Protein 8S6A (pdb70)

Solvent-accessible surface area: 11493 Å² total; per-residue (Å²): 80,22,12,5,0,67,10,93,28,147,167,62,124,144,10,15,30,49,48,64,45,93,144,79,12,1,48,4,28,41,47,85,201,63,5,4,1,38,64,46,54,73,6,93,86,33,5,45,2,34,11,0,56,120,69,33,13,110,121,59,57,42,103,66,2,59,146,29,9,180,86,21,26,164,146,127,34,88,1,34,0,4,0,19,49,114,129,133,24,76,59,7,26,22,0,90,5,87,22,164,147,58,120,71,0,0,0,0,3,44,25,56,92,46,188,167,70,47,20,10,3,6,4,16,39,42,71,194,56,0,1,1,32,52,48,47,95,5,94,92,34,7,9,0,0,7,0,45,101,75,58,0,43,144,42,64,64,119,50,0,18,123,20,0,88,90,10,30,161,105,132,34,96,1,35,1,1,0,0,32,26,86,39,99,48,37,151,5,4,44,77,92,78,224,160,125,75,77,91,1,14,120,217

Radius of gyration: 17.51 Å; Cα contacts (8 Å, |Δi|>4): 458; chains: 3; bounding box: 49×47×27 Å

Organism: Homo sapiens (NCBI:txid9606)

GO terms:
  GO:0000785 chromatin (C, IDA)
  GO:0005109 frizzled binding (F, TAS)
  GO:0035567 non-canonical Wnt signaling pathway (P, TAS)
  GO:0060070 canonical Wnt signaling pathway (P, TAS)
  GO:0008013 beta-catenin binding (F, IDA)
  GO:0035567 non-canonical Wnt signaling pathway (P, IDA)
  GO:0005829 cytosol (C, IDA)
  GO:0032880 regulation of protein localization (P, IDA)
  GO:0007264 small GTPase-mediated signal transduction (P, IDA)
  GO:0050821 protein stabilization (P, IGI)
  GO:0060070 canonical Wnt signaling pathway (P, IGI)
  GO:0005515 protein binding (F, IPI)
  GO:0031267 small GTPase binding (F, IPI)
  GO:0002020 protease binding (F, IPI)
  GO:0005829 cytosol (C, TAS)
  GO:0045893 positive regulation of DNA-templated transcription (P, IDA)
  GO:0045944 positive regulation of transcription by RNA polymerase II (P, IDA)
  GO:0060070 canonical Wnt signaling pathway (P, IDA)
  GO:0060071 Wnt signaling pathway, planar cell polarity pathway (P, IDA)
  GO:0032956 regulation of actin cytoskeleton organization (P, TAS)

Sequence (203 aa):
NIITVTLNNMEKYNFLGISIVGQSGGIYIGSSIMKGGAVAADGRIEPGDMLLQVNEINFENNMSNDDAVRVLREIVHKPGPITLTVAKCAMALNIITVTLNMEKYNFLGISIVVGQSNERGDGGIYIGSIMKGGAVAADGRIEPGDMMLLQVNEIINFENMSSNDDAVRVLREIVHKPGPITLTVAKCWDPSPRGCFTLPRSSEFFVDVM

B-factor: mean 33.33, std 13.52, range [16.54, 110.6]

InterPro domains:
  IPR000591 DEP domain [PF00610] (425-494)
  IPR000591 DEP domain [PS50186] (422-496)
  IPR000591 DEP domain [SM00049] (422-496)
  IPR001158 DIX domain [PF00778] (3-78)
  IPR001158 DIX domain [PS50841] (1-82)
  IPR001158 DIX domain [SM00021] (1-82)
  IPR001478 PDZ domain [PF00595] (250-333)
  IPR001478 PDZ domain [PS50106] (249-321)
  IPR001478 PDZ domain [SM00228] (258-337)
  IPR003351 Dishevelled protein domain [PF02377] (90-245)
  IPR008339 Dishevelled family [PR01760] (324-338)
  IPR008339 Dishevelled family [PR01760] (358-370)
  IPR008339 Dishevelled family [PR01760] (453-463)
  IPR008339 Dishevelled family [PR01760] (479-490)
  IPR008342 Dishevelled-3 [PR01763] (499-509)
  IPR008342 Dishevelled-3 [PR01763] (551-560)
  IPR008342 Dishevelled-3 [PR01763] (585-596)
  IPR008342 Dishevelled-3 [PR01763] (634-645)
  IPR015506 Dishevelled-related protein [PTHR10878] (2-714)
  IPR024580 Dishevelled C-terminal [PF12316] (500-706)

Foldseek 3Di:
DKDKDKQFCPQALAQQFDWDCDVDAIWTQDHHPPHRVVVRPPHDGGKGWQDKPPHGCPPDHRVVVVVVVVVVSNDDGMIMTIIHDD/DAFPDKDKDKFQCVVFLAAQWDWDWAQDPVQFTWIWTADHHPRHRPVVVVPHDGLWGWQDKPHRGGRRDDPVRVVVVVCVVSVDDDMIMTMTTCACDSHSNTRGPHDDD/DDDDDDDD

Secondary structure (DSSP, 8-state):
---SEEEEEEE-TTTSSS--EEEEEEE-TTS-EEEEEEEE-TTSHHHHH----TTPEEEEETTEE-TT--HHHHHHHHHHHHHSSS-EEEEEEE-SSSSTT-TTS----/-EEEEEE--SS-SS--EEEEEE--EEEEEEE-TTSHHHHH----TTPEEEEETTEEGGGS-HHHHHHHHHHHHHSSS-EEEEEE--/--EE-S--

Structure (mmCIF, N/CA/C/O backbone):
data_8S6A
#
_entry.id   8S6A
#
_cell.length_a   46.910
_cell.length_b   42.560
_cell.length_c   48.290
_cell.angle_alpha   90.00
_cell.angle_beta   96.09
_cell.angle_gamma   90.00
#
_symmetry.space_group_name_H-M   'P 1 21 1'
#
loop_
_entity.id
_entity.type
_entity.pdbx_description
1 polymer 'Segment polarity protein dishevelled homolog DVL-3'
2 polymer 'C8 peptide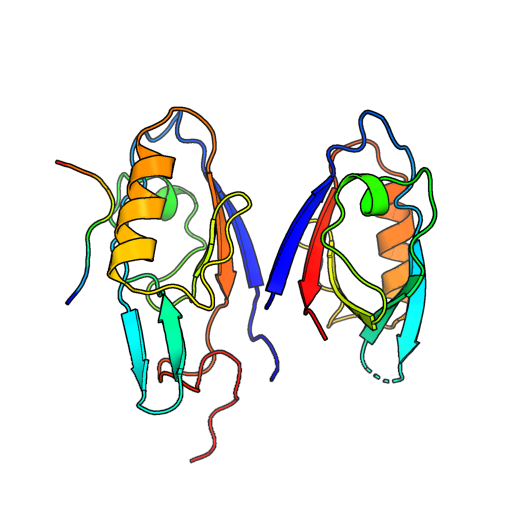'
3 water water
#
loop_
_atom_site.group_PDB
_atom_site.id
_atom_site.type_symbol
_atom_site.label_atom_id
_atom_site.label_alt_id
_atom_site.label_comp_id
_atom_site.label_asym_id
_atom_site.label_entity_id
_atom_site.label_seq_id
_atom_site.pdbx_PDB_ins_code
_atom_site.Cartn_x
_atom_site.Cartn_y
_atom_site.Cartn_z
_atom_site.occupancy
_atom_site.B_iso_or_equiv
_atom_site.auth_seq_id
_atom_site.auth_comp_id
_atom_site.auth_asym_id
_atom_site.auth_atom_id
_atom_site.pdbx_PDB_model_num
ATOM 1 N N . ASN A 1 6 ? 4.706 -15.883 -17.920 1.00 34.32 246 ASN B N 1
ATOM 2 C CA . ASN A 1 6 ? 5.168 -14.515 -17.872 1.00 32.61 246 ASN B CA 1
ATOM 3 C C . ASN A 1 6 ? 4.373 -13.870 -16.738 1.00 27.66 246 ASN B C 1
ATOM 4 O O . ASN A 1 6 ? 3.130 -13.819 -16.819 1.00 30.03 246 ASN B O 1
ATOM 9 N N . ILE A 1 7 ? 5.037 -13.413 -15.691 1.00 24.89 247 ILE B N 1
ATOM 10 C CA . ILE A 1 7 ? 4.517 -12.473 -14.704 1.00 22.98 247 ILE B CA 1
ATOM 11 C C . ILE A 1 7 ? 4.950 -11.090 -15.108 1.00 21.77 247 ILE B C 1
ATOM 12 O O . ILE A 1 7 ? 6.200 -10.860 -15.225 1.00 24.88 247 ILE B O 1
ATOM 17 N N . ILE A 1 8 ? 3.995 -10.187 -15.286 1.00 23.97 248 ILE B N 1
ATOM 18 C CA . ILE A 1 8 ? 4.313 -8.810 -15.716 1.00 23.98 248 ILE B CA 1
ATOM 19 C C . ILE A 1 8 ? 3.841 -7.826 -14.651 1.00 25.10 248 ILE B C 1
ATOM 20 O O . ILE A 1 8 ? 2.845 -8.062 -13.945 1.00 29.68 248 ILE B O 1
ATOM 25 N N . THR A 1 9 ? 4.586 -6.734 -14.559 1.00 22.93 249 THR B N 1
ATOM 26 C CA . THR A 1 9 ? 4.293 -5.633 -13.657 1.00 22.21 249 THR B CA 1
ATOM 27 C C . THR A 1 9 ? 3.946 -4.416 -14.502 1.00 20.15 249 THR B C 1
ATOM 28 O O . THR A 1 9 ? 4.702 -4.017 -15.374 1.00 21.95 249 THR B O 1
ATOM 32 N N . VAL A 1 10 ? 2.748 -3.905 -14.270 1.00 22.58 250 VAL B N 1
ATOM 33 C CA . VAL A 1 10 ? 2.268 -2.794 -15.100 1.00 22.03 250 VAL B CA 1
ATOM 34 C C . VAL A 1 10 ? 2.032 -1.639 -14.166 1.00 20.88 250 VAL B C 1
ATOM 35 O O . VAL A 1 10 ? 1.195 -1.750 -13.235 1.00 23.72 250 VAL B O 1
ATOM 39 N N . THR A 1 11 ? 2.756 -0.556 -14.416 1.00 24.28 251 THR B N 1
ATOM 40 C CA . THR A 1 11 ? 2.630 0.680 -13.621 1.00 27.48 251 THR B CA 1
ATOM 41 C C . THR A 1 11 ? 1.828 1.689 -14.412 1.00 29.21 251 THR B C 1
ATOM 42 O O . THR A 1 11 ? 2.270 2.138 -15.470 1.00 30.43 251 THR B O 1
ATOM 46 N N . LEU A 1 12 ? 0.676 2.030 -13.864 1.00 26.43 252 LEU B N 1
ATOM 47 C CA . LEU A 1 12 ? -0.202 3.025 -14.485 1.00 26.05 252 LEU B CA 1
ATOM 48 C C . LEU A 1 12 ? -0.113 4.283 -13.639 1.00 28.95 252 LEU B C 1
ATOM 49 O O . LEU A 1 12 ? -0.434 4.245 -12.441 1.00 30.21 252 LEU B O 1
ATOM 54 N N A ASN A 1 13 ? 0.329 5.388 -14.210 0.50 32.88 253 ASN B N 1
ATOM 55 N N B ASN A 1 13 ? 0.343 5.373 -14.241 0.50 33.05 253 ASN B N 1
ATOM 56 C CA A ASN A 1 13 ? 0.543 6.604 -13.389 0.50 36.49 253 ASN B CA 1
ATOM 57 C CA B ASN A 1 13 ? 0.571 6.644 -13.510 0.50 36.31 253 ASN B CA 1
ATOM 58 C C A ASN A 1 13 ? -0.799 7.292 -13.081 0.50 34.69 253 ASN B C 1
ATOM 59 C C B ASN A 1 13 ? -0.773 7.275 -13.098 0.50 34.56 253 ASN B C 1
ATOM 60 O O A ASN A 1 13 ? -0.807 8.140 -12.173 0.50 40.94 253 ASN B O 1
ATOM 61 O O B ASN A 1 13 ? -0.765 8.062 -12.135 0.50 41.22 253 ASN B O 1
ATOM 70 N N . MET A 1 14 ? -1.890 6.942 -13.797 1.00 34.17 254 MET B N 1
ATOM 71 C CA . MET A 1 14 ? -3.281 7.411 -13.472 1.00 34.51 254 MET B CA 1
ATOM 72 C C . MET A 1 14 ? -3.378 8.946 -13.432 1.00 40.36 254 MET B C 1
ATOM 73 O O . MET A 1 14 ? -4.203 9.483 -12.679 1.00 46.47 254 MET B O 1
ATOM 78 N N . GLU A 1 15 ? -2.569 9.617 -14.248 1.00 39.28 255 GLU B N 1
ATOM 79 C CA . GLU A 1 15 ? -2.548 11.081 -14.375 1.00 46.67 255 GLU B CA 1
ATOM 80 C C . GLU A 1 15 ? -3.677 11.479 -15.325 1.00 45.66 255 GLU B C 1
ATOM 81 O O . GLU A 1 15 ? -4.345 12.498 -15.090 1.00 62.58 255 GLU B O 1
ATOM 87 N N . LYS A 1 16 ? -3.898 10.664 -16.355 1.00 46.00 256 LYS B N 1
ATOM 88 C CA . LYS A 1 16 ? -4.801 10.990 -17.475 1.00 41.60 256 LYS B CA 1
ATOM 89 C C . LYS A 1 16 ? -6.058 10.134 -17.430 1.00 39.54 256 LYS B C 1
ATOM 90 O O . LYS A 1 16 ? -6.968 10.390 -18.210 1.00 44.71 256 LYS B O 1
ATOM 96 N N . TYR A 1 17 ? 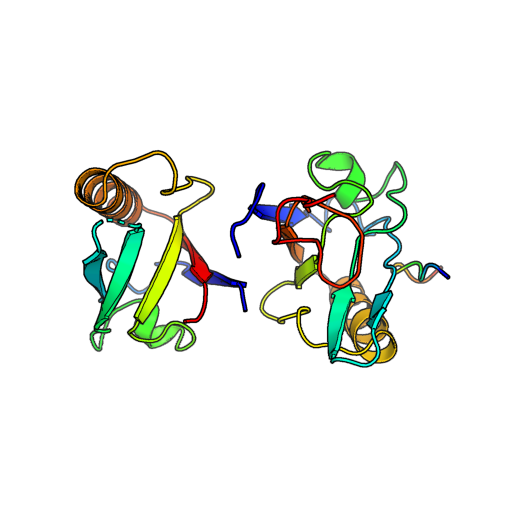-6.087 9.146 -16.547 1.00 37.90 257 TYR B N 1
ATOM 97 C CA . TYR A 1 17 ? -7.188 8.172 -16.432 1.00 36.94 257 TYR B CA 1
ATOM 98 C C . TYR A 1 17 ? -7.536 8.076 -14.955 1.00 45.88 257 TYR B C 1
ATOM 99 O O . TYR A 1 17 ? -6.618 8.039 -14.127 1.00 51.25 257 TYR B O 1
ATOM 108 N N . ASN A 1 18 ? -8.822 8.075 -14.639 1.00 44.06 258 ASN B N 1
ATOM 109 C CA . ASN A 1 18 ? -9.295 7.887 -13.250 1.00 47.09 258 ASN B CA 1
ATOM 110 C C . ASN A 1 18 ? -9.777 6.444 -13.062 1.00 38.29 258 ASN B C 1
ATOM 111 O O . ASN A 1 18 ? -10.146 6.109 -11.936 1.00 41.30 258 ASN B O 1
ATOM 116 N N . PHE A 1 19 ? -9.786 5.616 -14.119 1.00 32.46 259 PHE B N 1
ATOM 117 C CA . PHE A 1 19 ? -10.244 4.211 -14.028 1.00 26.89 259 PHE B CA 1
ATOM 118 C C . PHE A 1 19 ? -9.344 3.289 -14.836 1.00 20.85 259 PHE B C 1
ATOM 119 O O . PHE A 1 19 ? -8.675 3.737 -15.769 1.00 22.76 259 PHE B O 1
ATOM 127 N N . LEU A 1 20 ? -9.355 2.004 -14.489 1.00 20.03 260 LEU B N 1
ATOM 128 C CA . LEU A 1 20 ? -8.545 0.989 -15.218 1.00 20.85 260 LEU B CA 1
ATOM 129 C C . LEU A 1 20 ? -9.147 0.685 -16.583 1.00 21.25 260 LEU B C 1
ATOM 130 O O . LEU A 1 20 ? -8.430 0.382 -17.502 1.00 18.80 260 LEU B O 1
ATOM 135 N N . GLY A 1 21 ? -10.482 0.750 -16.653 1.00 20.17 261 GLY B N 1
ATOM 136 C CA . GLY A 1 21 ? -11.194 0.264 -17.843 1.00 23.72 261 GLY B CA 1
ATOM 137 C C . GLY A 1 21 ? -11.045 -1.230 -18.034 1.00 18.67 261 GLY B C 1
ATOM 138 O O . GLY A 1 21 ? -10.709 -1.668 -19.159 1.00 22.22 261 GLY B O 1
ATOM 139 N N . ILE A 1 22 ? -11.341 -2.002 -16.997 1.00 19.51 262 ILE B N 1
ATOM 140 C CA . ILE A 1 22 ? -11.349 -3.464 -17.086 1.00 20.63 262 ILE B CA 1
ATOM 141 C C . ILE A 1 22 ? -12.596 -3.965 -16.389 1.00 21.26 262 ILE B C 1
ATOM 142 O O . ILE A 1 22 ? -13.084 -3.346 -15.448 1.00 24.92 262 ILE B O 1
ATOM 147 N N . SER A 1 23 ? -13.036 -5.133 -16.848 1.00 20.09 263 SER B N 1
ATOM 148 C CA . SER A 1 23 ? -13.967 -5.923 -16.058 1.00 20.53 263 SER B CA 1
ATOM 149 C C . SER A 1 23 ? -13.231 -7.113 -15.487 1.00 19.41 263 SER B C 1
ATOM 150 O O . SER A 1 23 ? -12.201 -7.540 -16.094 1.00 22.50 263 SER B O 1
ATOM 153 N N . ILE A 1 24 ? -13.775 -7.632 -14.423 1.00 19.06 264 ILE B N 1
ATOM 154 C CA . ILE A 1 24 ? -13.190 -8.783 -13.704 1.00 20.14 264 ILE B CA 1
ATOM 155 C C . ILE A 1 24 ? -14.097 -9.998 -13.735 1.00 19.14 264 ILE B C 1
ATOM 156 O O . ILE A 1 24 ? -15.345 -9.867 -13.546 1.00 19.58 264 ILE B O 1
ATOM 161 N N . VAL A 1 25 ? -13.511 -11.154 -13.927 1.00 18.98 265 VAL B N 1
ATOM 162 C CA . VAL A 1 25 ? -14.154 -12.469 -13.801 1.00 17.95 265 VAL B CA 1
ATOM 163 C C . VAL A 1 25 ? -13.560 -13.234 -12.632 1.00 18.32 265 VAL B C 1
ATOM 164 O O . VAL A 1 25 ? -12.312 -13.302 -12.520 1.00 21.66 265 VAL B O 1
ATOM 168 N N . GLY A 1 26 ? -14.350 -13.717 -11.712 1.00 20.01 266 GLY B N 1
ATOM 169 C CA . GLY A 1 26 ? -13.911 -14.620 -10.637 1.00 19.28 266 GLY B CA 1
ATOM 170 C C . GLY A 1 26 ? -14.029 -16.067 -11.012 1.00 21.44 266 GLY B C 1
ATOM 171 O O . GLY A 1 26 ? -15.105 -16.476 -11.541 1.00 24.76 266 GLY B O 1
ATOM 172 N N . GLN A 1 27 ? -13.012 -16.877 -10.716 1.00 21.64 267 GLN B N 1
ATOM 173 C CA . GLN A 1 27 ? -13.075 -18.350 -10.834 1.00 26.26 267 GLN B CA 1
ATOM 174 C C . GLN A 1 27 ? -12.876 -18.966 -9.441 1.00 32.26 267 GLN B C 1
ATOM 175 O O . GLN A 1 27 ? -12.056 -18.438 -8.674 1.00 33.63 267 GLN B O 1
ATOM 181 N N . SER A 1 28 ? -13.567 -20.057 -9.110 1.00 32.92 268 SER B N 1
ATOM 182 C CA . SER A 1 28 ? -13.557 -20.629 -7.726 1.00 38.33 268 SER B CA 1
ATOM 183 C C . SER A 1 28 ? -12.382 -21.584 -7.435 1.00 41.58 268 SER B C 1
ATOM 184 O O . SER A 1 28 ? -11.728 -22.064 -8.378 1.00 56.99 268 SER B O 1
ATOM 187 N N . GLY A 1 34 ? -8.582 -20.841 -8.588 1.00 48.17 274 GLY B N 1
ATOM 188 C CA . GLY A 1 34 ? -9.212 -19.765 -7.803 1.00 44.30 274 GLY B CA 1
ATOM 189 C C . GLY A 1 34 ? -8.478 -18.452 -7.983 1.00 33.27 274 GLY B C 1
ATOM 190 O O . GLY A 1 34 ? -7.277 -18.387 -7.751 1.00 43.81 274 GLY B O 1
ATOM 191 N N . GLY A 1 35 ? -9.182 -17.418 -8.397 1.00 28.20 275 GLY B N 1
ATOM 192 C CA . GLY A 1 35 ? -8.624 -16.073 -8.448 1.00 25.24 275 GLY B CA 1
ATOM 193 C C . GLY A 1 35 ? -9.461 -15.142 -9.297 1.00 21.31 275 GLY B C 1
ATOM 194 O O . GLY A 1 35 ? -10.618 -15.505 -9.690 1.00 23.03 275 GLY B O 1
ATOM 195 N N . ILE A 1 36 ? -8.973 -13.955 -9.514 1.00 20.83 276 ILE B N 1
ATOM 196 C CA . ILE A 1 36 ? -9.654 -12.922 -10.336 1.00 19.87 276 ILE B CA 1
ATOM 197 C C . ILE A 1 36 ? -8.847 -12.679 -11.574 1.00 20.04 276 ILE B C 1
ATOM 198 O O . ILE A 1 36 ? -7.606 -12.702 -11.570 1.00 19.88 276 ILE B O 1
ATOM 203 N N . TYR A 1 37 ? -9.535 -12.537 -12.704 1.00 20.09 277 TYR B N 1
ATOM 204 C CA . TYR A 1 37 ? -8.967 -12.512 -14.038 1.00 18.48 277 TYR B CA 1
ATOM 205 C C . TYR A 1 37 ? -9.583 -11.332 -14.817 1.00 16.54 277 TYR B C 1
ATOM 206 O O . TYR A 1 37 ? -10.697 -10.838 -14.473 1.00 19.66 277 TYR B O 1
ATOM 215 N N . ILE A 1 38 ? -8.879 -10.936 -15.843 1.00 18.60 278 ILE B N 1
ATOM 216 C CA . ILE A 1 38 ? -9.327 -9.853 -16.734 1.00 20.22 278 ILE B CA 1
ATOM 217 C C . ILE A 1 38 ? -10.420 -10.474 -17.608 1.00 20.16 278 ILE B C 1
ATOM 218 O O . ILE A 1 38 ? -10.167 -11.426 -18.325 1.00 23.05 278 ILE B O 1
ATOM 223 N N . GLY A 1 39 ? -11.579 -9.856 -17.584 1.00 20.77 279 GLY B N 1
ATOM 224 C CA . GLY A 1 39 ? -12.717 -10.252 -18.466 1.00 21.90 279 GLY B CA 1
ATOM 225 C C . GLY A 1 39 ? -12.631 -9.583 -19.820 1.00 24.95 279 GLY B C 1
ATOM 226 O O . GLY A 1 39 ? -12.624 -10.252 -20.844 1.00 34.47 279 GLY B O 1
ATOM 227 N N A SER A 1 40 ? -12.547 -8.271 -19.800 0.50 23.75 280 SER B N 1
ATOM 228 N N B SER A 1 40 ? -12.664 -8.259 -19.791 0.50 24.24 280 SER B N 1
ATOM 229 C CA A SER A 1 40 ? -12.475 -7.429 -20.997 0.50 24.48 280 SER B CA 1
ATOM 230 C CA B SER A 1 40 ? -12.612 -7.355 -20.955 0.50 26.56 280 SER B CA 1
ATOM 231 C C A SER A 1 40 ? -11.777 -6.142 -20.609 0.50 22.00 280 SER B C 1
ATOM 232 C C B SER A 1 40 ? -11.745 -6.158 -20.594 0.50 22.15 280 SER B C 1
ATOM 233 O O A SER A 1 40 ? -11.789 -5.773 -19.412 0.50 24.36 280 SER B O 1
ATOM 234 O O B SER A 1 40 ? -11.586 -5.868 -19.391 0.50 25.10 280 SER B O 1
ATOM 239 N N . ILE A 1 41 ? -11.213 -5.501 -21.620 1.00 24.64 281 ILE B N 1
ATOM 240 C CA . ILE A 1 41 ? -10.528 -4.219 -21.501 1.00 24.09 281 ILE B CA 1
ATOM 241 C C . ILE A 1 41 ? -11.326 -3.215 -22.361 1.00 21.52 281 ILE B C 1
ATOM 242 O O . ILE A 1 41 ? -11.690 -3.565 -23.540 1.00 26.70 281 ILE B O 1
ATOM 247 N N . MET A 1 42 ? -11.638 -2.075 -21.747 1.00 23.20 282 MET B N 1
ATOM 248 C CA . MET A 1 42 ? -12.485 -0.988 -22.317 1.00 25.55 282 MET B CA 1
ATOM 249 C C . MET A 1 42 ? -11.595 0.098 -22.921 1.00 25.05 282 MET B C 1
ATOM 250 O O . MET A 1 42 ? -10.645 0.562 -22.229 1.00 26.46 282 MET B O 1
ATOM 255 N N . LYS A 1 43 ? -11.932 0.600 -24.099 1.00 28.74 283 LYS B N 1
ATOM 256 C CA . LYS A 1 43 ? -11.356 1.843 -24.649 1.00 29.08 283 LYS B CA 1
ATOM 257 C C . LYS A 1 43 ? -11.576 2.961 -23.655 1.00 26.49 283 LYS B C 1
ATOM 258 O O . LYS A 1 43 ? -12.633 3.033 -23.058 1.00 26.26 283 LYS B O 1
ATOM 264 N N . GLY A 1 44 ? -10.541 3.771 -23.443 1.00 25.12 284 GLY B N 1
ATOM 265 C CA . GLY A 1 44 ? -10.601 4.978 -22.611 1.00 27.01 284 GLY B CA 1
ATOM 266 C C . GLY A 1 44 ? -10.050 4.773 -21.201 1.00 26.39 284 GLY B C 1
ATOM 267 O O . GLY A 1 44 ? -10.062 5.737 -20.452 1.00 29.03 284 GLY B O 1
ATOM 268 N N . GLY A 1 45 ? -9.701 3.544 -20.816 1.00 25.55 285 GLY B N 1
ATOM 269 C CA . GLY A 1 45 ? -9.075 3.298 -19.500 1.00 26.05 285 GLY B CA 1
ATOM 270 C C . GLY A 1 45 ? -7.552 3.216 -19.542 1.00 23.15 285 GLY B C 1
ATOM 271 O O . GLY A 1 45 ? -6.930 3.104 -20.610 1.00 22.27 285 GLY B O 1
ATOM 272 N N . ALA A 1 46 ? -6.986 3.194 -18.329 1.00 21.27 286 ALA B N 1
ATOM 273 C CA . ALA A 1 46 ? -5.511 3.159 -18.153 1.00 25.29 286 ALA B CA 1
ATOM 274 C C . ALA A 1 46 ? -4.915 1.862 -18.715 1.00 21.21 286 ALA B C 1
ATOM 275 O O . ALA A 1 46 ? -3.816 1.878 -19.314 1.00 23.01 286 ALA B O 1
ATOM 277 N N . VAL A 1 47 ? -5.623 0.755 -18.585 1.00 18.21 287 VAL B N 1
ATOM 278 C CA . VAL A 1 47 ? -5.111 -0.568 -19.001 1.00 20.23 287 VAL B CA 1
ATOM 279 C C . VAL A 1 47 ? -4.966 -0.647 -20.513 1.00 20.14 287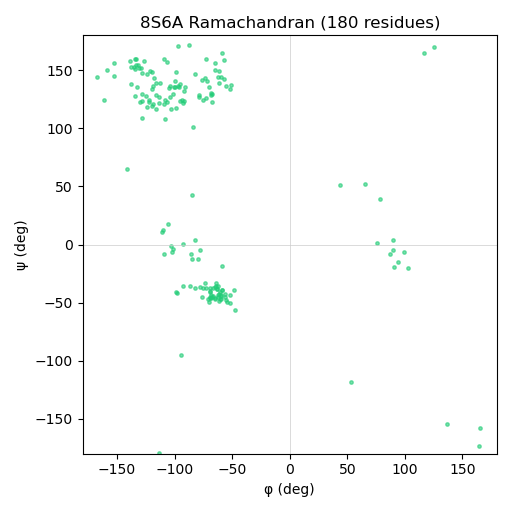 VAL B C 1
ATOM 280 O O . VAL A 1 47 ? -3.966 -1.182 -21.051 1.00 21.74 287 VAL B O 1
ATOM 284 N N . ALA A 1 48 ? -5.986 -0.172 -21.235 1.00 20.15 288 ALA B N 1
ATOM 285 C CA . ALA A 1 48 ? -5.860 -0.122 -22.701 1.00 20.96 288 ALA B CA 1
ATOM 286 C C . ALA A 1 48 ? -4.725 0.795 -23.179 1.00 20.55 288 ALA B C 1
ATOM 287 O O . ALA A 1 48 ? -4.128 0.514 -24.215 1.00 25.19 288 ALA B O 1
ATOM 289 N N . ALA A 1 49 ? -4.483 1.909 -22.487 1.00 25.57 289 ALA B N 1
ATOM 290 C CA . ALA A 1 49 ? -3.409 2.846 -22.844 1.00 24.84 289 ALA B CA 1
ATOM 291 C C . ALA A 1 49 ? -2.034 2.151 -22.703 1.00 23.03 289 ALA B C 1
ATOM 292 O O . ALA A 1 49 ? -1.149 2.446 -23.499 1.00 27.53 289 ALA B O 1
ATOM 294 N N . ASP A 1 50 ? -1.924 1.236 -21.744 1.00 24.10 290 ASP B N 1
ATOM 295 C CA . ASP A 1 50 ? -0.677 0.477 -21.546 1.00 24.60 290 ASP B CA 1
ATOM 296 C C . ASP A 1 50 ? -0.510 -0.625 -22.594 1.00 22.69 290 ASP B C 1
ATOM 297 O O . ASP A 1 50 ? 0.590 -0.809 -23.120 1.00 27.60 290 ASP B O 1
ATOM 302 N N . GLY A 1 51 ? -1.578 -1.391 -22.861 1.00 22.65 291 GLY B N 1
ATOM 303 C CA . GLY A 1 51 ? -1.576 -2.377 -23.950 1.00 26.98 291 GLY B CA 1
ATOM 304 C C . GLY A 1 51 ? -1.115 -3.775 -23.582 1.00 25.89 291 GLY B C 1
ATOM 305 O O . GLY A 1 51 ? -1.308 -4.680 -24.373 1.00 30.00 291 GLY B O 1
ATOM 306 N N . ARG A 1 52 ? -0.394 -3.948 -22.461 1.00 24.68 292 ARG B N 1
ATOM 307 C CA . ARG A 1 52 ? 0.211 -5.257 -22.178 1.00 26.63 292 ARG B CA 1
ATOM 308 C C . ARG A 1 52 ? -0.746 -6.322 -21.637 1.00 22.59 292 ARG B C 1
ATOM 309 O O . ARG A 1 52 ? -0.527 -7.525 -21.912 1.00 29.25 292 ARG B O 1
ATOM 317 N N . ILE A 1 53 ? -1.707 -5.924 -20.804 1.00 20.24 293 ILE B N 1
ATOM 318 C CA . ILE A 1 53 ? -2.663 -6.862 -20.168 1.00 21.42 293 ILE B CA 1
ATOM 319 C C . ILE A 1 53 ? -3.724 -7.286 -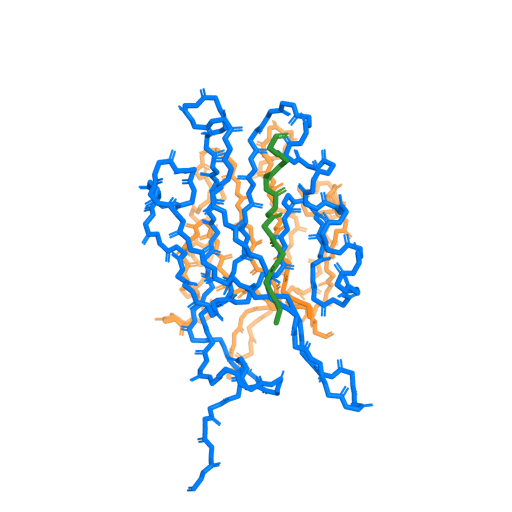21.229 1.00 21.12 293 ILE B C 1
ATOM 320 O O . ILE A 1 53 ? -4.117 -6.461 -22.097 1.00 24.45 293 ILE B O 1
ATOM 325 N N . GLU A 1 54 ? -4.086 -8.548 -21.164 1.00 20.84 294 GLU B N 1
ATOM 326 C CA . GLU A 1 54 ? -5.016 -9.169 -22.142 1.00 23.87 294 GLU B CA 1
ATOM 327 C C . GLU A 1 54 ? -6.134 -9.819 -21.362 1.00 22.08 294 GLU B C 1
ATOM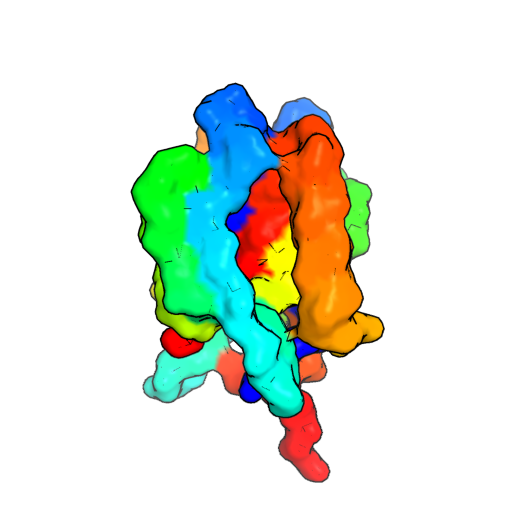 328 O O . GLU A 1 54 ? -5.977 -10.217 -20.223 1.00 20.56 294 GLU B O 1
ATOM 334 N N . PRO A 1 55 ? -7.319 -10.054 -22.007 1.00 22.40 295 PRO B N 1
ATOM 335 C CA . PRO A 1 55 ? -8.353 -10.863 -21.376 1.00 20.91 295 PRO B CA 1
ATOM 336 C C . PRO A 1 55 ? -7.776 -12.250 -21.027 1.00 19.75 295 PRO B C 1
ATOM 337 O O . PRO A 1 55 ? -7.009 -12.814 -21.816 1.00 24.06 295 PRO B O 1
ATOM 341 N N . GLY A 1 56 ? -8.211 -12.758 -19.868 1.00 21.40 296 GLY B N 1
ATOM 342 C CA . GLY A 1 56 ? -7.832 -14.052 -19.308 1.00 21.24 296 GLY B CA 1
ATOM 343 C C . GLY A 1 56 ? -6.553 -13.973 -18.454 1.00 22.90 296 GLY B C 1
ATOM 344 O O . GLY A 1 56 ? -6.283 -14.922 -17.756 1.00 24.30 296 GLY B O 1
ATOM 345 N N . ASP A 1 57 ? -5.878 -12.851 -18.447 1.00 19.74 297 ASP B N 1
ATOM 346 C CA . ASP A 1 57 ? -4.714 -12.706 -17.510 1.00 19.29 297 ASP B CA 1
ATOM 347 C C . ASP A 1 57 ? -5.225 -12.748 -16.073 1.00 18.65 297 ASP B C 1
ATOM 348 O O . ASP A 1 57 ? -6.318 -12.198 -15.766 1.00 19.72 297 ASP B O 1
ATOM 353 N N . MET A 1 58 ? -4.377 -13.251 -15.137 1.00 19.48 298 MET B N 1
ATOM 354 C CA . MET A 1 58 ? -4.788 -13.365 -13.750 1.00 18.53 298 MET B CA 1
ATOM 355 C C . MET A 1 58 ? -4.225 -12.198 -12.963 1.00 17.50 298 MET B C 1
ATOM 356 O O . MET A 1 58 ? -2.992 -11.901 -13.101 1.00 20.44 298 MET B O 1
ATOM 361 N N . LEU A 1 59 ? -5.006 -11.561 -12.108 1.00 17.46 299 LEU B N 1
ATOM 362 C CA . LEU A 1 59 ? -4.488 -10.419 -11.318 1.00 18.93 299 LEU B CA 1
ATOM 363 C C . LEU A 1 59 ? -3.997 -11.039 -10.024 1.00 18.63 299 LEU B C 1
ATOM 364 O O . LEU A 1 59 ? -4.752 -11.606 -9.268 1.00 20.46 299 LEU B O 1
ATOM 369 N N . LEU A 1 60 ? -2.690 -10.810 -9.763 1.00 18.22 300 LEU B N 1
ATOM 370 C CA . LEU A 1 60 ? -2.005 -11.391 -8.569 1.00 19.90 300 LEU B CA 1
ATOM 371 C C . LEU A 1 60 ? -1.913 -10.389 -7.409 1.00 19.09 300 LEU B C 1
ATOM 372 O O . LEU A 1 60 ? -2.114 -10.810 -6.259 1.00 21.18 300 LEU B O 1
ATOM 377 N N . GLN A 1 61 ? -1.599 -9.135 -7.704 1.00 18.74 301 GLN B N 1
ATOM 378 C CA . GLN A 1 61 ? -1.373 -8.091 -6.681 1.00 21.46 301 GLN B CA 1
ATOM 379 C C . GLN A 1 61 ? -1.691 -6.724 -7.250 1.00 19.43 301 GLN B C 1
ATOM 380 O O . GLN A 1 61 ? -1.533 -6.502 -8.435 1.00 21.93 301 GLN B O 1
ATOM 386 N N . VAL A 1 62 ? -1.995 -5.817 -6.354 1.00 20.59 302 VAL B N 1
ATOM 387 C CA . VAL A 1 62 ? -2.082 -4.382 -6.663 1.00 22.83 302 VAL B CA 1
ATOM 388 C C . VAL A 1 62 ? -1.326 -3.667 -5.543 1.00 22.39 302 VAL B C 1
ATOM 389 O O . VAL A 1 62 ? -1.581 -3.965 -4.368 1.00 20.75 302 VAL B O 1
ATOM 393 N N . ASN A 1 63 ? -0.394 -2.810 -5.935 1.00 22.96 303 ASN B N 1
ATOM 394 C CA . ASN A 1 63 ? 0.386 -1.988 -4.986 1.00 26.71 303 ASN B CA 1
ATOM 395 C C . ASN A 1 63 ? 0.820 -2.857 -3.805 1.00 30.07 303 ASN B C 1
ATOM 396 O O . ASN A 1 63 ? 0.545 -2.502 -2.677 1.00 32.96 303 ASN B O 1
ATOM 401 N N . GLU A 1 64 ? 1.423 -4.001 -4.089 1.00 30.16 304 GLU B N 1
ATOM 402 C CA . GLU A 1 64 ? 2.085 -4.859 -3.054 1.00 33.49 304 GLU B CA 1
ATOM 403 C C . GLU A 1 64 ? 1.048 -5.625 -2.232 1.00 32.43 304 GLU B C 1
ATOM 404 O O . GLU A 1 64 ? 1.411 -6.394 -1.352 1.00 33.79 304 GLU B O 1
ATOM 410 N N . ILE A 1 65 ? -0.239 -5.477 -2.530 1.00 27.47 305 ILE B N 1
ATOM 411 C CA . ILE A 1 65 ? -1.293 -6.241 -1.834 1.00 25.41 305 ILE B CA 1
ATOM 412 C C . ILE A 1 65 ? -1.590 -7.486 -2.649 1.00 22.05 305 ILE B C 1
ATOM 413 O O . ILE A 1 65 ? -1.923 -7.336 -3.853 1.00 23.93 305 ILE B O 1
ATOM 418 N N . ASN A 1 66 ? -1.474 -8.647 -2.011 1.00 25.62 306 ASN B N 1
ATOM 419 C CA . ASN A 1 66 ? -1.580 -9.942 -2.674 1.00 26.10 306 ASN B CA 1
ATOM 420 C C . ASN A 1 66 ? -3.036 -10.396 -2.596 1.00 26.53 306 ASN B C 1
ATOM 421 O O . ASN A 1 66 ? -3.612 -10.379 -1.533 1.00 28.94 306 ASN B O 1
ATOM 426 N N . PHE A 1 67 ? -3.603 -10.846 -3.713 1.00 24.59 307 PHE B N 1
ATOM 427 C CA . PHE A 1 67 ? -5.003 -11.302 -3.708 1.00 24.63 307 PHE B CA 1
ATOM 428 C C . PHE A 1 67 ? -5.106 -12.764 -3.294 1.00 29.53 307 PHE B C 1
ATOM 429 O O . PHE A 1 67 ? -6.248 -13.196 -2.994 1.00 29.36 307 PHE B O 1
ATOM 437 N N . GLU A 1 68 ? -3.980 -13.488 -3.161 1.00 30.90 308 GLU B N 1
ATOM 438 C CA . GLU A 1 68 ? -4.049 -14.935 -2.888 1.00 34.71 308 GLU B CA 1
ATOM 439 C C . GLU A 1 68 ? -4.722 -15.196 -1.533 1.00 31.14 308 GLU B C 1
ATOM 440 O O . GLU A 1 68 ? -5.232 -16.294 -1.339 1.00 38.94 308 GLU B O 1
ATOM 446 N N A ASN A 1 69 ? -4.751 -14.182 -0.657 0.50 33.11 309 ASN B N 1
ATOM 447 N N B ASN A 1 69 ? -4.731 -14.221 -0.619 0.50 35.01 309 ASN B N 1
ATOM 448 C CA A ASN A 1 69 ? -5.193 -14.301 0.744 0.50 35.04 309 ASN B CA 1
ATOM 449 C CA B ASN A 1 69 ? -5.259 -14.409 0.747 0.50 35.95 309 ASN B CA 1
ATOM 450 C C A ASN A 1 69 ? -6.634 -13.843 0.917 0.50 32.85 309 ASN B C 1
ATOM 451 C C B ASN A 1 69 ? -6.672 -13.889 0.917 0.50 33.12 309 ASN B C 1
ATOM 452 O O A ASN A 1 69 ? -7.044 -13.738 2.067 0.50 31.78 309 ASN B O 1
ATOM 453 O O B ASN A 1 69 ? -7.108 -13.808 2.055 0.50 33.17 309 ASN B O 1
ATOM 462 N N . MET A 1 70 ? -7.372 -13.580 -0.177 1.00 28.88 310 MET B N 1
ATOM 463 C CA . MET A 1 70 ? -8.761 -13.057 -0.052 1.00 27.70 310 MET B CA 1
ATOM 464 C C . MET A 1 70 ? -9.719 -13.669 -1.076 1.00 28.72 310 MET B C 1
ATOM 465 O O . MET A 1 70 ? -9.286 -14.176 -2.115 1.00 27.95 310 MET B O 1
ATOM 470 N N . SER A 1 71 ? -10.997 -13.660 -0.720 1.00 26.15 311 SER B N 1
ATOM 471 C CA . SER A 1 71 ? -12.075 -14.065 -1.660 1.00 24.24 311 SER B CA 1
ATOM 472 C C . SER A 1 71 ? -11.999 -13.197 -2.922 1.00 22.30 311 SER B C 1
ATOM 473 O O . SER A 1 71 ? -11.516 -12.054 -2.912 1.00 20.91 311 SER B O 1
ATOM 476 N N . ASN A 1 72 ? -12.565 -13.686 -4.010 1.00 23.47 312 ASN B N 1
ATOM 477 C CA . ASN A 1 72 ? -12.592 -12.919 -5.277 1.00 21.24 312 ASN B CA 1
ATOM 478 C C . ASN A 1 72 ? -13.332 -11.601 -5.070 1.00 20.45 312 ASN B C 1
ATOM 479 O O . ASN A 1 72 ? -12.885 -10.582 -5.583 1.00 20.01 312 ASN B O 1
ATOM 484 N N . ASP A 1 73 ? -14.467 -11.621 -4.367 1.00 22.01 313 ASP B N 1
ATOM 485 C CA . ASP A 1 73 ? -15.224 -10.374 -4.188 1.00 23.29 313 ASP B CA 1
ATOM 486 C C . ASP A 1 73 ? -14.464 -9.397 -3.278 1.00 20.90 313 ASP B C 1
ATOM 487 O O . ASP A 1 73 ? -14.472 -8.209 -3.524 1.00 20.67 313 ASP B O 1
ATOM 492 N N . ASP A 1 74 ? -13.778 -9.910 -2.227 1.00 21.40 314 ASP B N 1
ATOM 493 C CA . ASP A 1 74 ? -12.912 -8.986 -1.420 1.00 22.41 314 ASP B CA 1
ATOM 494 C C . ASP A 1 74 ? -11.759 -8.398 -2.261 1.00 18.48 314 ASP B C 1
ATOM 495 O O . ASP A 1 74 ? -11.461 -7.219 -2.127 1.00 19.94 314 ASP B O 1
ATOM 500 N N . ALA A 1 75 ? -11.170 -9.199 -3.141 1.00 18.75 315 ALA B N 1
ATOM 501 C CA . ALA A 1 75 ? -10.151 -8.730 -4.088 1.00 18.49 315 ALA B CA 1
ATOM 502 C C . ALA A 1 75 ? -10.659 -7.588 -4.947 1.00 20.21 315 ALA B C 1
ATOM 503 O O . ALA A 1 75 ? -9.971 -6.570 -5.116 1.00 18.24 315 ALA B O 1
ATOM 505 N N . VAL A 1 76 ? -11.932 -7.736 -5.423 1.00 20.28 316 VAL B N 1
ATOM 506 C CA . VAL A 1 76 ? -12.477 -6.646 -6.261 1.00 20.60 316 VAL B CA 1
ATOM 507 C C . VAL A 1 76 ? -12.713 -5.399 -5.405 1.00 18.01 316 VAL B C 1
ATOM 508 O O . VAL A 1 76 ? -12.447 -4.314 -5.896 1.00 18.63 316 VAL B O 1
ATOM 512 N N . ARG A 1 77 ? -13.229 -5.545 -4.186 1.00 17.95 317 ARG B N 1
ATOM 513 C CA . ARG A 1 77 ? -13.421 -4.383 -3.287 1.00 21.35 317 ARG B CA 1
ATOM 514 C C . ARG A 1 77 ? -12.106 -3.620 -3.064 1.00 21.04 317 ARG B C 1
ATOM 515 O O . ARG A 1 77 ? -12.093 -2.400 -3.086 1.00 20.84 317 ARG B O 1
ATOM 523 N N . VAL A 1 78 ? -11.017 -4.361 -2.813 1.00 19.86 318 VAL B N 1
ATOM 524 C CA . VAL A 1 78 ? -9.727 -3.732 -2.519 1.00 20.26 318 VAL B CA 1
ATOM 525 C C . VAL A 1 78 ? -9.232 -3.053 -3.794 1.00 19.47 318 VAL B C 1
ATOM 526 O O . VAL A 1 78 ? -8.766 -1.895 -3.735 1.00 19.05 318 VAL B O 1
ATOM 530 N N . LEU A 1 79 ? -9.348 -3.726 -4.943 1.00 19.85 319 LEU B N 1
ATOM 531 C CA . LEU A 1 79 ? -8.963 -3.087 -6.210 1.00 17.94 319 LEU B CA 1
ATOM 532 C C . LEU A 1 79 ? -9.716 -1.768 -6.392 1.00 19.38 319 LEU B C 1
ATOM 533 O O . LEU A 1 79 ? -9.108 -0.765 -6.744 1.00 19.57 319 LEU B O 1
ATOM 538 N N . ARG A 1 80 ? -11.047 -1.789 -6.171 1.00 19.72 320 ARG B N 1
ATOM 539 C CA . ARG A 1 80 ? -11.881 -0.587 -6.367 1.00 19.86 320 ARG B CA 1
ATOM 540 C C . ARG A 1 80 ? -11.372 0.530 -5.448 1.00 19.25 320 ARG B C 1
ATOM 541 O O . ARG A 1 80 ? -11.249 1.669 -5.867 1.00 20.42 320 ARG B O 1
ATOM 549 N N . GLU A 1 81 ? -11.076 0.177 -4.189 1.00 20.96 321 GLU B N 1
ATOM 550 C CA . GLU A 1 81 ? -10.588 1.160 -3.192 1.00 25.21 321 GLU B CA 1
ATOM 551 C C . GLU A 1 81 ? -9.251 1.816 -3.625 1.00 21.63 321 GLU B C 1
ATOM 552 O O . GLU A 1 81 ? -9.043 3.028 -3.442 1.00 24.01 321 GLU B O 1
ATOM 558 N N . ILE A 1 82 ? -8.359 1.020 -4.180 1.00 21.38 322 ILE B N 1
ATOM 559 C CA . ILE A 1 82 ? -6.997 1.500 -4.576 1.00 22.38 322 ILE B CA 1
ATOM 560 C C . ILE A 1 82 ? -7.144 2.384 -5.810 1.00 25.57 322 ILE B C 1
ATOM 561 O O . ILE A 1 82 ? -6.502 3.418 -5.892 1.00 25.85 322 ILE B O 1
ATOM 566 N N . VAL A 1 83 ? -8.072 2.006 -6.729 1.00 23.27 323 VAL B N 1
ATOM 567 C CA . VAL A 1 83 ? -8.267 2.846 -7.932 1.00 24.76 323 VAL B CA 1
ATOM 568 C C . VAL A 1 83 ? -8.846 4.185 -7.474 1.00 23.46 323 VAL B C 1
ATOM 569 O O . VAL A 1 83 ? -8.598 5.188 -8.123 1.00 27.16 323 VAL B O 1
ATOM 573 N N . HIS A 1 84 ? -9.718 4.152 -6.479 1.00 24.22 324 HIS B N 1
ATOM 574 C CA . HIS A 1 84 ? -10.404 5.369 -5.980 1.00 27.69 324 HIS B CA 1
ATOM 575 C C . HIS A 1 84 ? -9.406 6.363 -5.346 1.00 30.17 324 HIS B C 1
ATOM 576 O O . HIS A 1 84 ? -9.572 7.576 -5.497 1.00 33.14 324 HIS B O 1
ATOM 583 N N . LYS A 1 85 ? -8.387 5.826 -4.667 1.00 27.62 325 LYS B N 1
ATOM 584 C CA . LYS A 1 85 ? -7.310 6.623 -4.010 1.00 29.05 325 LYS B CA 1
ATOM 585 C C . LYS A 1 85 ? -6.475 7.288 -5.102 1.00 27.89 325 LYS B C 1
ATOM 586 O O . LYS A 1 85 ? -6.014 6.620 -6.025 1.00 29.79 325 LYS B O 1
ATOM 592 N N . PRO A 1 86 ? -6.225 8.613 -5.033 1.00 35.37 326 PRO B N 1
ATOM 593 C CA . PRO A 1 86 ? -5.327 9.234 -6.000 1.00 36.40 326 PRO B CA 1
ATOM 594 C C . PRO A 1 86 ? -3.920 8.613 -5.934 1.00 36.61 326 PRO B C 1
ATOM 595 O O . PRO A 1 86 ? -3.453 8.231 -4.874 1.00 35.76 326 PRO B O 1
ATOM 599 N N . GLY A 1 87 ? -3.295 8.509 -7.095 1.00 33.16 327 GLY B N 1
ATOM 600 C CA . GLY A 1 87 ? -1.903 8.100 -7.236 1.00 34.09 327 GLY B CA 1
ATOM 601 C C . GLY A 1 87 ? -1.727 6.917 -8.168 1.00 33.73 327 GLY B C 1
ATOM 602 O O . GLY A 1 87 ? -2.699 6.287 -8.625 1.00 32.73 327 GLY B O 1
ATOM 603 N N . PRO A 1 88 ? -0.451 6.624 -8.512 1.00 30.15 328 PRO B N 1
ATOM 604 C CA . PRO A 1 88 ? -0.118 5.517 -9.397 1.00 28.19 328 PRO B CA 1
ATOM 605 C C . PRO A 1 88 ? -0.542 4.143 -8.869 1.00 25.03 328 PRO B C 1
ATOM 606 O O . PRO A 1 88 ? -0.680 3.932 -7.658 1.00 28.95 328 PRO B O 1
ATOM 610 N N . ILE A 1 89 ? -0.849 3.257 -9.814 1.00 22.97 329 ILE B N 1
ATOM 611 C CA . ILE A 1 89 ? -1.243 1.857 -9.531 1.00 23.74 329 ILE B CA 1
ATOM 612 C C . ILE A 1 89 ? -0.210 0.950 -10.185 1.00 24.32 329 ILE B C 1
ATOM 613 O O . ILE A 1 89 ? 0.097 1.161 -11.365 1.00 28.51 329 ILE B O 1
ATOM 618 N N . THR A 1 90 ? 0.224 -0.084 -9.463 1.00 23.17 330 THR B N 1
ATOM 619 C CA . THR A 1 90 ? 1.083 -1.160 -10.001 1.00 22.46 330 THR B CA 1
ATOM 620 C C . THR A 1 90 ? 0.301 -2.458 -9.928 1.00 22.87 330 THR B C 1
ATOM 621 O O . THR A 1 90 ? -0.029 -2.860 -8.816 1.00 24.22 330 THR B O 1
ATOM 625 N N . LEU A 1 91 ? 0.018 -3.067 -11.092 1.00 21.24 331 LEU B N 1
ATOM 626 C CA . LEU A 1 91 ? -0.678 -4.358 -11.151 1.00 22.69 331 LEU B CA 1
ATOM 627 C C . LEU A 1 91 ? 0.319 -5.421 -11.496 1.00 21.02 331 LEU B C 1
ATOM 628 O O . LEU A 1 91 ? 1.116 -5.194 -12.401 1.00 28.79 331 LEU B O 1
ATOM 633 N N . THR A 1 92 ? 0.255 -6.525 -10.778 1.00 19.87 332 THR B N 1
ATOM 634 C CA . THR A 1 92 ? 1.096 -7.691 -11.074 1.00 24.65 332 THR B CA 1
ATOM 635 C C . THR A 1 92 ? 0.134 -8.717 -11.684 1.00 19.21 332 THR B C 1
ATOM 636 O O . THR A 1 92 ? -0.854 -9.117 -10.992 1.00 19.32 332 THR B O 1
ATOM 640 N N . VAL A 1 93 ? 0.444 -9.153 -12.900 1.00 20.25 333 VAL B N 1
ATOM 641 C CA . VAL A 1 93 ? -0.490 -10.117 -13.593 1.00 20.08 333 VAL B CA 1
ATOM 642 C C . VAL A 1 93 ? 0.311 -11.328 -14.089 1.00 19.93 333 VAL B C 1
ATOM 643 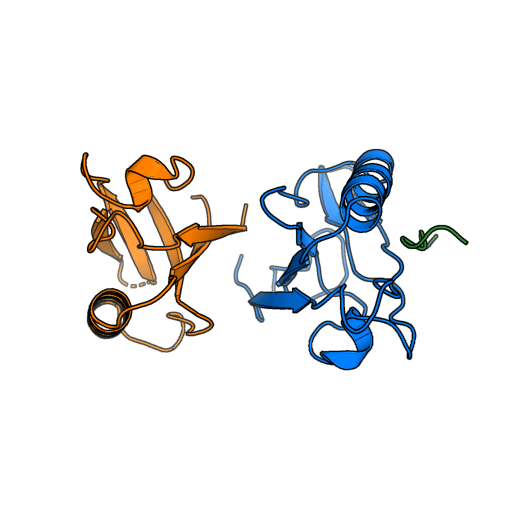O O . VAL A 1 93 ? 1.480 -11.195 -14.497 1.00 21.42 333 VAL B O 1
ATOM 647 N N . ALA A 1 94 ? -0.333 -12.489 -14.091 1.00 19.29 334 ALA B N 1
ATOM 648 C CA . ALA A 1 94 ? 0.138 -13.726 -14.692 1.00 20.15 334 ALA B CA 1
ATOM 649 C C . ALA A 1 94 ? -0.515 -13.894 -16.039 1.00 19.55 334 ALA B C 1
ATOM 650 O O . ALA A 1 94 ? -1.772 -13.849 -16.090 1.00 21.69 334 ALA B O 1
ATOM 652 N N . LYS A 1 95 ? 0.265 -13.915 -17.087 1.00 21.90 335 LYS B N 1
ATOM 653 C CA . LYS A 1 95 ? -0.197 -14.120 -18.468 1.00 29.27 335 LYS B CA 1
ATOM 654 C C . LYS A 1 95 ? -0.712 -15.543 -18.633 1.00 31.25 335 LYS B C 1
ATOM 655 O O . LYS A 1 95 ? 0.007 -16.465 -18.420 1.00 42.29 335 LYS B O 1
ATOM 661 N N . CYS A 1 96 ? -1.970 -15.705 -19.060 1.00 36.90 336 CYS B N 1
ATOM 662 C CA . CYS A 1 96 ? -2.557 -17.060 -19.056 1.00 51.52 336 CYS B CA 1
ATOM 663 C C . CYS A 1 96 ? -2.551 -17.686 -20.455 1.00 54.43 336 CYS B C 1
ATOM 664 O O . CYS A 1 96 ? -1.659 -17.345 -21.265 1.00 43.72 336 CYS B O 1
ATOM 667 N N . ALA B 1 2 ? 1.689 -24.292 -11.403 1.00 62.89 242 ALA A N 1
ATOM 668 C CA . ALA B 1 2 ? 2.704 -23.303 -10.901 1.00 45.85 242 ALA A CA 1
ATOM 669 C C . ALA B 1 2 ? 2.044 -22.369 -9.878 1.00 46.97 242 ALA A C 1
ATOM 670 O O . ALA B 1 2 ? 0.933 -21.874 -10.130 1.00 50.85 242 ALA A O 1
ATOM 672 N N . MET B 1 3 ? 2.681 -22.147 -8.730 1.00 44.35 243 MET A N 1
ATOM 673 C CA . MET B 1 3 ? 2.207 -21.091 -7.797 1.00 46.68 243 MET A CA 1
ATOM 674 C C . MET B 1 3 ? 3.401 -20.335 -7.265 1.00 43.03 243 MET A C 1
ATOM 675 O O . MET B 1 3 ? 4.537 -20.903 -7.225 1.00 36.56 243 MET A O 1
ATOM 680 N N . ALA B 1 4 ? 3.201 -19.076 -6.890 1.00 37.51 244 ALA A N 1
ATOM 681 C CA . ALA B 1 4 ? 4.363 -18.276 -6.459 1.00 31.05 244 ALA A CA 1
ATOM 682 C C . ALA B 1 4 ? 4.478 -18.317 -4.940 1.00 28.18 244 ALA A C 1
ATOM 683 O O . ALA B 1 4 ? 3.469 -18.177 -4.264 1.00 28.77 244 ALA A O 1
ATOM 685 N N . LEU B 1 5 ? 5.710 -18.513 -4.414 1.00 25.94 245 LEU A N 1
ATOM 686 C CA . LEU B 1 5 ? 5.940 -18.427 -2.960 1.00 26.40 245 LEU A CA 1
ATOM 687 C C . LEU B 1 5 ? 5.756 -16.961 -2.567 1.00 23.37 245 LEU A C 1
ATOM 688 O O . LEU B 1 5 ? 5.000 -16.655 -1.639 1.00 28.47 245 LEU A O 1
ATOM 693 N N . ASN B 1 6 ? 6.354 -16.064 -3.341 1.00 23.63 246 ASN A N 1
ATOM 694 C CA . ASN B 1 6 ? 6.176 -14.613 -3.119 1.00 25.14 246 ASN A CA 1
ATOM 695 C C . ASN B 1 6 ? 6.710 -13.863 -4.318 1.00 24.21 246 ASN A C 1
ATOM 696 O O . ASN B 1 6 ? 7.706 -14.294 -4.929 1.00 31.01 246 ASN A O 1
ATOM 701 N N . ILE B 1 7 ? 6.061 -12.760 -4.670 1.00 21.34 247 ILE A N 1
ATOM 702 C CA . ILE B 1 7 ? 6.491 -11.852 -5.739 1.00 18.89 247 ILE A CA 1
ATOM 703 C C . ILE B 1 7 ? 6.590 -10.476 -5.126 1.00 22.16 247 ILE A C 1
ATOM 704 O O . ILE B 1 7 ? 5.654 -10.051 -4.421 1.00 22.70 247 ILE A O 1
ATOM 709 N N . ILE B 1 8 ? 7.735 -9.819 -5.305 1.00 21.46 248 ILE A N 1
ATOM 710 C CA . ILE B 1 8 ? 7.871 -8.455 -4.771 1.00 25.60 248 ILE A CA 1
ATOM 711 C C . ILE B 1 8 ? 8.416 -7.552 -5.865 1.00 24.35 248 ILE A C 1
ATOM 712 O O . ILE B 1 8 ? 9.165 -8.005 -6.755 1.00 25.53 248 ILE A O 1
ATOM 717 N N . THR B 1 9 ? 8.045 -6.289 -5.749 1.00 25.16 249 THR A N 1
ATOM 718 C CA . THR B 1 9 ? 8.460 -5.228 -6.673 1.00 25.07 249 THR A CA 1
ATOM 719 C C . THR B 1 9 ? 9.160 -4.168 -5.847 1.00 27.21 249 THR A C 1
ATOM 720 O O . THR B 1 9 ? 8.589 -3.701 -4.860 1.00 27.27 249 THR A O 1
ATOM 724 N N . VAL B 1 10 ? 10.393 -3.859 -6.244 1.00 26.95 250 VAL A N 1
ATOM 725 C CA . VAL B 1 10 ? 11.308 -2.964 -5.488 1.00 32.53 250 VAL A CA 1
ATOM 726 C C . VAL B 1 10 ? 11.711 -1.850 -6.444 1.00 35.20 250 VAL A C 1
ATOM 727 O O . VAL B 1 10 ? 12.296 -2.172 -7.481 1.00 35.42 250 VAL A O 1
ATOM 731 N N . THR B 1 11 ? 11.389 -0.601 -6.120 1.00 31.01 251 THR A N 1
ATOM 732 C CA . THR B 1 11 ? 11.923 0.595 -6.810 1.00 33.85 251 THR A CA 1
ATOM 733 C C . THR B 1 11 ? 13.191 1.084 -6.087 1.00 38.58 251 THR A C 1
ATOM 734 O O . THR B 1 11 ? 13.158 1.346 -4.874 1.00 39.41 251 THR A O 1
ATOM 738 N N . LEU B 1 12 ? 14.282 1.167 -6.836 1.00 39.23 252 LEU A N 1
ATOM 739 C CA . LEU B 1 12 ? 15.611 1.522 -6.294 1.00 39.27 252 LEU A CA 1
ATOM 740 C C . LEU B 1 12 ? 15.865 2.986 -6.624 1.00 48.49 252 LEU A C 1
ATOM 741 O O . LEU B 1 12 ? 15.703 3.380 -7.797 1.00 46.57 252 LEU A O 1
ATOM 746 N N . ASN B 1 13 ? 16.249 3.763 -5.615 1.00 48.69 253 ASN A N 1
ATOM 747 C CA . ASN B 1 13 ? 16.684 5.157 -5.810 1.00 58.48 253 ASN A CA 1
ATOM 748 C C . ASN B 1 13 ? 18.164 5.130 -6.182 1.00 57.13 253 ASN A C 1
ATOM 749 O O . ASN B 1 13 ? 19.014 4.957 -5.279 1.00 56.19 253 ASN A O 1
ATOM 754 N N . MET B 1 14 ? 18.433 5.282 -7.481 1.00 54.84 254 MET A N 1
ATOM 755 C CA . MET B 1 14 ? 19.796 5.279 -8.060 1.00 51.53 254 MET A CA 1
ATOM 756 C C . MET B 1 14 ? 20.463 6.635 -7.850 1.00 59.29 254 MET A C 1
ATOM 757 O O . MET B 1 14 ? 21.722 6.721 -7.965 1.00 72.38 254 MET A O 1
ATOM 762 N N . GLU B 1 15 ? 19.667 7.632 -7.453 1.00 57.29 255 GLU A N 1
ATOM 763 C CA . GLU B 1 15 ? 20.190 8.938 -6.972 1.00 66.87 255 GLU A CA 1
ATOM 764 C C . GLU B 1 15 ? 20.902 8.813 -5.609 1.00 58.09 255 GLU A C 1
ATOM 765 O O . GLU B 1 15 ? 21.918 9.502 -5.421 1.00 64.53 255 GLU A O 1
ATOM 771 N N . LYS B 1 16 ? 20.390 8.009 -4.671 1.00 54.81 256 LYS A N 1
ATOM 772 C CA . LYS B 1 16 ? 20.997 7.893 -3.313 1.00 57.83 256 LYS A CA 1
ATOM 773 C C . LYS B 1 16 ? 22.112 6.830 -3.332 1.00 62.14 256 LYS A C 1
ATOM 774 O O . LYS B 1 16 ? 23.149 7.066 -2.682 1.00 57.89 256 LYS A O 1
ATOM 780 N N . TYR B 1 17 ? 21.949 5.746 -4.103 1.00 55.85 257 TYR A N 1
ATOM 781 C CA . TYR B 1 17 ? 23.000 4.722 -4.347 1.00 57.21 257 TYR A CA 1
ATOM 782 C C . TYR B 1 17 ? 23.163 4.481 -5.848 1.00 63.81 257 TYR A C 1
ATOM 783 O O . TYR B 1 17 ? 22.288 3.820 -6.452 1.00 73.36 257 TYR A O 1
ATOM 792 N N . ASN B 1 18 ? 24.286 4.930 -6.415 1.00 61.38 258 ASN A N 1
ATOM 793 C CA . ASN B 1 18 ? 24.498 5.057 -7.883 1.00 64.28 258 ASN A CA 1
ATOM 794 C C . ASN B 1 18 ? 24.809 3.720 -8.571 1.00 62.32 258 ASN A C 1
ATOM 795 O O . ASN B 1 18 ? 24.935 3.711 -9.816 1.00 71.12 258 ASN A O 1
ATOM 800 N N . PHE B 1 19 ? 24.954 2.641 -7.809 1.00 50.93 259 PHE A N 1
ATOM 801 C CA . PHE B 1 19 ? 25.154 1.293 -8.377 1.00 46.93 259 PHE A CA 1
ATOM 802 C C . PHE B 1 19 ? 24.261 0.277 -7.674 1.00 36.78 259 PHE A C 1
ATOM 803 O O . PHE B 1 19 ? 23.933 0.416 -6.471 1.00 42.81 259 PHE A O 1
ATOM 811 N N . LEU B 1 20 ? 23.906 -0.757 -8.425 1.00 35.29 260 LEU A N 1
ATOM 812 C CA . LEU B 1 20 ? 22.927 -1.767 -8.011 1.00 31.55 260 LEU A CA 1
ATOM 813 C C . LEU B 1 20 ? 23.508 -2.645 -6.908 1.00 29.36 260 LEU A C 1
ATOM 814 O O . LEU B 1 20 ? 22.838 -2.921 -5.887 1.00 26.39 260 LEU A O 1
ATOM 819 N N . GLY B 1 21 ? 24.743 -3.095 -7.117 1.00 26.15 261 GLY A N 1
ATOM 820 C CA . GLY B 1 21 ? 25.422 -3.941 -6.128 1.00 29.15 261 GLY A CA 1
ATOM 821 C C . GLY B 1 21 ? 24.968 -5.384 -6.175 1.00 24.87 261 GLY A C 1
ATOM 822 O O . GLY B 1 21 ? 24.838 -5.993 -5.108 1.00 25.46 261 GLY A O 1
ATOM 823 N N . ILE B 1 22 ? 24.733 -5.947 -7.367 1.00 22.53 262 ILE A N 1
ATOM 824 C CA . ILE B 1 22 ? 24.352 -7.381 -7.494 1.00 21.78 262 ILE A CA 1
ATOM 825 C C . ILE B 1 22 ? 25.143 -8.057 -8.596 1.00 19.48 262 ILE A C 1
ATOM 826 O O . ILE B 1 22 ? 25.649 -7.381 -9.481 1.00 20.60 262 ILE A O 1
ATOM 831 N N . SER B 1 23 ? 25.194 -9.383 -8.517 1.00 19.65 263 SER A N 1
ATOM 832 C CA . SER B 1 23 ? 25.542 -10.234 -9.633 1.00 19.26 263 SER A CA 1
ATOM 833 C C . SER B 1 23 ? 24.237 -10.958 -10.053 1.00 18.58 263 SER A C 1
ATOM 834 O O . SER B 1 23 ? 23.329 -11.114 -9.194 1.00 19.82 263 SER A O 1
ATOM 837 N N . ILE B 1 24 ? 24.253 -11.442 -11.288 1.00 18.24 264 ILE A N 1
ATOM 838 C CA . ILE B 1 24 ? 23.170 -12.359 -11.770 1.00 18.36 264 ILE A CA 1
ATOM 839 C C . ILE B 1 24 ? 23.779 -13.683 -12.205 1.00 20.78 264 ILE A C 1
ATOM 840 O O . ILE B 1 24 ? 24.967 -13.749 -12.587 1.00 20.67 264 ILE A O 1
ATOM 845 N N . VAL B 1 25 ? 22.994 -14.738 -12.052 1.00 21.95 265 VAL A N 1
ATOM 846 C CA A VAL B 1 25 ? 23.326 -16.121 -12.425 0.50 21.86 265 VAL A CA 1
ATOM 847 C CA B VAL B 1 25 ? 23.360 -16.081 -12.518 0.50 22.11 265 VAL A CA 1
ATOM 848 C C . VAL B 1 25 ? 22.205 -16.609 -13.367 1.00 23.09 265 VAL A C 1
ATOM 849 O O . VAL B 1 25 ? 21.046 -16.261 -13.118 1.00 25.92 265 VAL A O 1
ATOM 856 N N . GLY B 1 26 ? 22.567 -17.336 -14.395 1.00 25.18 266 GLY A N 1
ATOM 857 C CA . GLY B 1 26 ? 21.628 -17.962 -15.303 1.00 22.89 266 GLY A CA 1
ATOM 858 C C . GLY B 1 26 ? 21.462 -19.418 -14.938 1.00 26.63 266 GLY A C 1
ATOM 859 O O . GLY B 1 26 ? 22.450 -20.091 -14.580 1.00 29.42 266 GLY A O 1
ATOM 860 N N . GLN B 1 27 ? 20.243 -19.928 -15.022 1.00 24.71 267 GLN A N 1
ATOM 861 C CA . GLN B 1 27 ? 20.034 -21.377 -15.019 1.00 28.39 267 GLN A CA 1
ATOM 862 C C . GLN B 1 27 ? 19.270 -21.667 -16.273 1.00 27.57 267 GLN A C 1
ATOM 863 O O . GLN B 1 27 ? 18.468 -20.801 -16.713 1.00 30.22 267 GLN A O 1
ATOM 869 N N . SER B 1 28 ? 19.541 -22.821 -16.836 1.00 24.37 268 SER A N 1
ATOM 870 C CA . SER B 1 28 ? 18.704 -23.345 -17.919 1.00 28.41 268 SER A CA 1
ATOM 871 C C . SER B 1 28 ? 18.911 -24.855 -18.001 1.00 24.69 268 SER A C 1
ATOM 872 O O . SER B 1 28 ? 19.963 -25.363 -17.634 1.00 32.26 268 SER A O 1
ATOM 875 N N . ASN B 1 29 ? 17.885 -25.580 -18.431 1.00 26.33 269 ASN A N 1
ATOM 876 C CA . ASN B 1 29 ? 18.026 -27.012 -18.749 1.00 26.62 269 ASN A CA 1
ATOM 877 C C . ASN B 1 29 ? 17.812 -27.195 -20.261 1.00 26.49 269 ASN A C 1
ATOM 878 O O . ASN B 1 29 ? 17.580 -26.187 -20.962 1.00 32.56 269 ASN A O 1
ATOM 883 N N . GLU B 1 30 ? 17.888 -28.436 -20.728 1.00 30.84 270 GLU A N 1
ATOM 884 C CA . GLU B 1 30 ? 17.782 -28.805 -22.168 1.00 34.72 270 GLU A CA 1
ATOM 885 C C . GLU B 1 30 ? 16.424 -28.337 -22.722 1.00 29.14 270 GLU A C 1
ATOM 886 O O . GLU B 1 30 ? 16.265 -28.243 -23.944 1.00 28.38 270 GLU A O 1
ATOM 892 N N . ARG B 1 31 ? 15.491 -28.070 -21.816 1.00 28.79 271 ARG A N 1
ATOM 893 C CA . ARG B 1 31 ? 14.041 -28.037 -22.115 1.00 30.22 271 ARG A CA 1
ATOM 894 C C . ARG B 1 31 ? 13.514 -26.617 -22.224 1.00 29.21 271 ARG A C 1
ATOM 895 O O . ARG B 1 31 ? 12.347 -26.457 -22.562 1.00 36.00 271 ARG A O 1
ATOM 903 N N . GLY B 1 32 ? 14.384 -25.644 -22.016 1.00 26.74 272 GLY A N 1
ATOM 904 C CA . GLY B 1 32 ? 14.122 -24.207 -22.064 1.00 33.27 272 GLY A CA 1
ATOM 905 C C . GLY B 1 32 ? 13.704 -23.666 -20.714 1.00 34.07 272 GLY A C 1
ATOM 906 O O . GLY B 1 32 ? 13.429 -22.485 -20.663 1.00 37.80 272 GLY A O 1
ATOM 907 N N . ASP B 1 33 ? 13.685 -24.481 -19.640 1.00 27.94 273 ASP A N 1
ATOM 908 C CA . ASP B 1 33 ? 13.260 -24.023 -18.297 1.00 28.35 273 ASP A CA 1
ATOM 909 C C . ASP B 1 33 ? 14.437 -23.325 -17.605 1.00 28.71 273 ASP A C 1
ATOM 910 O O . ASP B 1 33 ? 15.578 -23.755 -17.808 1.00 34.37 273 ASP A O 1
ATOM 915 N N . GLY B 1 34 ? 14.151 -22.320 -16.795 1.00 22.76 274 GLY A N 1
ATOM 916 C CA . GLY B 1 34 ? 15.212 -21.589 -16.087 1.00 23.56 274 GLY A CA 1
ATOM 917 C C . GLY B 1 34 ? 14.946 -20.122 -16.156 1.00 22.91 274 GLY A C 1
ATOM 918 O O . GLY B 1 34 ? 13.780 -19.683 -16.165 1.00 25.60 274 GLY A O 1
ATOM 919 N N . GLY B 1 35 ? 15.983 -19.316 -16.053 1.00 23.86 275 GLY A N 1
ATOM 920 C CA . GLY B 1 35 ? 15.820 -17.893 -15.968 1.00 23.47 275 GLY A CA 1
ATOM 921 C C . GLY B 1 35 ? 17.065 -17.186 -15.509 1.00 19.10 275 GLY A C 1
ATOM 922 O O . GLY B 1 35 ? 18.195 -17.768 -15.602 1.00 24.63 275 GLY A O 1
ATOM 923 N N . ILE B 1 36 ? 16.842 -16.006 -14.999 1.00 20.28 276 ILE A N 1
ATOM 924 C CA . ILE B 1 36 ? 17.892 -15.113 -14.493 1.00 18.46 276 ILE A CA 1
ATOM 925 C C . ILE B 1 36 ? 17.650 -14.941 -12.991 1.00 22.60 276 ILE A C 1
ATOM 926 O O . ILE B 1 36 ? 16.534 -14.651 -12.584 1.00 20.55 276 ILE A O 1
ATOM 931 N N . TYR B 1 37 ? 18.699 -15.154 -12.156 1.00 21.02 277 TYR A N 1
ATOM 932 C CA . TYR B 1 37 ? 18.546 -15.172 -10.691 1.00 19.34 277 TYR A CA 1
ATOM 933 C C . TYR B 1 37 ? 19.583 -14.234 -10.078 1.00 18.06 277 TYR A C 1
ATOM 934 O O . TYR B 1 37 ? 20.661 -13.968 -10.710 1.00 21.76 277 TYR A O 1
ATOM 943 N N . ILE B 1 38 ? 19.205 -13.715 -8.919 1.00 19.74 278 ILE A N 1
ATOM 944 C CA . ILE B 1 38 ? 20.141 -12.918 -8.096 1.00 20.24 278 ILE A CA 1
ATOM 945 C C . ILE B 1 38 ? 21.244 -13.872 -7.568 1.00 19.21 278 ILE A C 1
ATOM 946 O O . ILE B 1 38 ? 20.988 -14.966 -7.017 1.00 21.72 278 ILE A O 1
ATOM 951 N N . GLY B 1 39 ? 22.500 -13.446 -7.788 1.00 21.11 279 GLY A N 1
ATOM 952 C CA . GLY B 1 39 ? 23.708 -14.175 -7.281 1.00 23.61 279 GLY A CA 1
ATOM 953 C C . GLY B 1 39 ? 24.094 -13.554 -5.950 1.00 24.51 279 GLY A C 1
ATOM 954 O O . GLY B 1 39 ? 23.519 -13.850 -4.929 1.00 29.83 279 GLY A O 1
ATOM 955 N N . SER B 1 40 ? 25.007 -12.620 -5.972 1.00 21.50 280 SER A N 1
ATOM 956 C CA . SER B 1 40 ? 25.468 -11.943 -4.747 1.00 24.99 280 SER A CA 1
ATOM 957 C C . SER B 1 40 ? 24.759 -10.627 -4.622 1.00 22.04 280 SER A C 1
ATOM 958 O O . SER B 1 40 ? 24.518 -9.917 -5.671 1.00 22.64 280 SER A O 1
ATOM 961 N N . ILE B 1 41 ? 24.538 -10.237 -3.375 1.00 24.19 281 ILE A N 1
ATOM 962 C CA . ILE B 1 41 ? 24.112 -8.856 -3.064 1.00 25.77 281 ILE A CA 1
ATOM 963 C C . ILE B 1 41 ? 25.190 -8.211 -2.176 1.00 26.50 281 ILE A C 1
ATOM 964 O O . ILE B 1 41 ? 25.428 -8.688 -1.081 1.00 27.84 281 ILE A O 1
ATOM 969 N N . MET B 1 42 ? 25.755 -7.126 -2.656 1.00 24.88 282 MET A N 1
ATOM 970 C CA . MET B 1 42 ? 26.913 -6.492 -1.975 1.00 23.94 282 MET A CA 1
ATOM 971 C C . MET B 1 42 ? 26.429 -5.302 -1.162 1.00 29.25 282 MET A C 1
ATOM 972 O O . MET B 1 42 ? 25.721 -4.432 -1.714 1.00 30.70 282 MET A O 1
ATOM 977 N N . LYS B 1 43 ? 26.916 -5.167 0.078 1.00 30.76 283 LYS A N 1
ATOM 978 C CA . LYS B 1 43 ? 26.579 -4.017 0.941 1.00 34.25 283 LYS A CA 1
ATOM 979 C C . LYS B 1 43 ? 27.081 -2.743 0.264 1.00 32.13 283 LYS A C 1
ATOM 980 O O . LYS B 1 43 ? 28.084 -2.790 -0.449 1.00 31.36 283 LYS A O 1
ATOM 986 N N . GLY B 1 44 ? 26.330 -1.657 0.399 1.00 34.15 284 GLY A N 1
ATOM 987 C CA . GLY B 1 44 ? 26.698 -0.361 -0.177 1.00 39.68 284 GLY A CA 1
ATOM 988 C C . GLY B 1 44 ? 25.921 -0.055 -1.440 1.00 42.80 284 GLY A C 1
ATOM 989 O O . GLY B 1 44 ? 25.886 1.119 -1.850 1.00 46.47 284 GLY A O 1
ATOM 990 N N . GLY B 1 45 ? 25.358 -1.087 -2.076 1.00 35.34 285 GLY A N 1
ATOM 991 C CA . GLY B 1 45 ? 24.558 -0.906 -3.303 1.00 39.93 285 GLY A CA 1
ATOM 992 C C . GLY B 1 45 ? 23.083 -0.622 -3.041 1.00 39.54 285 GLY A C 1
ATOM 993 O O . GLY B 1 45 ? 22.618 -0.722 -1.884 1.00 38.03 285 GLY A O 1
ATOM 994 N N . ALA B 1 46 ? 22.351 -0.281 -4.106 1.00 36.80 286 ALA A N 1
ATOM 995 C CA . ALA B 1 46 ? 20.902 0.048 -4.040 1.00 33.27 286 ALA A CA 1
ATOM 996 C C . ALA B 1 46 ? 20.099 -1.165 -3.533 1.00 30.84 286 ALA A C 1
ATOM 997 O O . ALA B 1 46 ? 19.214 -0.986 -2.677 1.00 34.30 286 ALA A O 1
ATOM 999 N N . VAL B 1 47 ? 20.396 -2.370 -3.999 1.00 29.39 287 VAL A N 1
ATOM 1000 C CA . VAL B 1 47 ? 19.595 -3.597 -3.674 1.00 32.05 287 VAL A CA 1
ATOM 1001 C C . VAL B 1 47 ? 19.763 -3.995 -2.175 1.00 30.17 287 VAL A C 1
ATOM 1002 O O . VAL B 1 47 ? 18.777 -4.306 -1.475 1.00 35.31 287 VAL A O 1
ATOM 1006 N N . ALA B 1 48 ? 20.986 -3.995 -1.661 1.00 32.36 288 ALA A N 1
ATOM 1007 C CA . ALA B 1 48 ? 21.253 -4.296 -0.234 1.00 33.05 288 ALA A CA 1
ATOM 1008 C C . ALA B 1 48 ? 20.523 -3.341 0.712 1.00 35.95 288 ALA A C 1
ATOM 1009 O O . ALA B 1 48 ? 20.050 -3.800 1.763 1.00 37.88 288 ALA A O 1
ATOM 1011 N N . ALA B 1 49 ? 20.453 -2.056 0.358 1.00 38.51 289 ALA A N 1
ATOM 1012 C CA . ALA B 1 49 ? 19.812 -1.010 1.198 1.00 43.69 289 ALA A CA 1
ATOM 1013 C C . ALA B 1 49 ? 18.320 -1.300 1.377 1.00 42.77 289 ALA A C 1
ATOM 1014 O O . ALA B 1 49 ? 17.781 -1.151 2.481 1.00 46.93 289 ALA A O 1
ATOM 1016 N N . ASP B 1 50 ? 17.702 -1.775 0.314 1.00 42.50 290 ASP A N 1
ATOM 1017 C CA . ASP B 1 50 ? 16.275 -2.091 0.359 1.00 44.18 290 ASP A CA 1
ATOM 1018 C C . ASP B 1 50 ? 16.077 -3.319 1.262 1.00 39.55 290 ASP A C 1
ATOM 1019 O O . ASP B 1 50 ? 15.171 -3.318 2.097 1.00 43.91 290 ASP A O 1
ATOM 1024 N N . GLY B 1 51 ? 16.901 -4.348 1.080 1.00 34.50 291 GLY A N 1
ATOM 1025 C CA . GLY B 1 51 ? 17.004 -5.471 2.032 1.00 41.24 291 GLY A CA 1
ATOM 1026 C C . GLY B 1 51 ? 16.023 -6.588 1.713 1.00 37.04 291 GLY A C 1
ATOM 1027 O O . GLY B 1 51 ? 16.069 -7.638 2.390 1.00 46.01 291 GLY A O 1
ATOM 1028 N N . ARG B 1 52 ? 15.158 -6.393 0.717 1.00 40.58 292 ARG A N 1
ATOM 1029 C CA . ARG B 1 52 ? 14.085 -7.364 0.495 1.00 40.19 292 ARG A CA 1
ATOM 1030 C C . ARG B 1 52 ? 14.451 -8.445 -0.514 1.00 38.94 292 ARG A C 1
ATOM 1031 O O . ARG B 1 52 ? 13.977 -9.587 -0.354 1.00 39.15 292 ARG A O 1
ATOM 1039 N N . ILE B 1 53 ? 15.213 -8.085 -1.546 1.00 31.27 293 ILE A N 1
ATOM 1040 C CA . ILE B 1 53 ? 15.709 -9.042 -2.561 1.00 32.77 293 ILE A CA 1
ATOM 1041 C C . ILE B 1 53 ? 16.786 -9.886 -1.909 1.00 28.86 293 ILE A C 1
ATOM 1042 O O . ILE B 1 53 ? 17.563 -9.328 -1.084 1.00 35.30 293 ILE A O 1
ATOM 1047 N N . GLU B 1 54 ? 16.810 -11.169 -2.227 1.00 31.83 294 GLU A N 1
ATOM 1048 C CA . GLU B 1 54 ? 17.753 -12.133 -1.626 1.00 29.11 294 GLU A CA 1
ATOM 1049 C C . GLU B 1 54 ? 18.399 -13.014 -2.701 1.00 30.86 294 GLU A C 1
ATOM 1050 O O . GLU B 1 54 ? 17.869 -13.194 -3.798 1.00 25.81 294 GLU A O 1
ATOM 1056 N N . PRO B 1 55 ? 19.610 -13.541 -2.429 1.00 28.80 295 PRO A N 1
ATOM 1057 C CA . PRO B 1 55 ? 20.286 -14.448 -3.356 1.00 27.42 295 PRO A CA 1
ATOM 1058 C C . PRO B 1 55 ? 19.298 -15.572 -3.742 1.00 28.92 295 PRO A C 1
ATOM 1059 O O . PRO B 1 55 ? 18.565 -16.056 -2.875 1.00 29.17 295 PRO A O 1
ATOM 1063 N N . GLY B 1 56 ? 19.251 -15.930 -5.028 1.00 24.22 296 GLY A N 1
ATOM 1064 C CA . GLY B 1 56 ? 18.423 -17.058 -5.510 1.00 23.61 296 GLY A CA 1
ATOM 1065 C C . GLY B 1 56 ? 17.053 -16.574 -5.994 1.00 23.11 296 GLY A C 1
ATOM 1066 O O . GLY B 1 56 ? 16.366 -17.326 -6.714 1.00 23.11 296 GLY A O 1
ATOM 1067 N N . ASP B 1 57 ? 16.669 -15.350 -5.654 1.00 21.99 297 ASP A N 1
ATOM 1068 C CA . ASP B 1 57 ? 15.380 -14.834 -6.233 1.00 23.53 297 ASP A CA 1
ATOM 1069 C C . ASP B 1 57 ? 15.498 -14.790 -7.746 1.00 19.78 297 ASP A C 1
ATOM 1070 O O . ASP B 1 57 ? 16.539 -14.426 -8.317 1.00 21.26 297 ASP A O 1
ATOM 1075 N N A MET B 1 58 ? 14.364 -15.066 -8.439 0.50 19.71 298 MET A N 1
ATOM 1076 N N B MET B 1 58 ? 14.359 -15.048 -8.409 0.50 19.75 298 MET A N 1
ATOM 1077 C CA A MET B 1 58 ? 14.290 -15.000 -9.908 0.50 20.05 298 MET A CA 1
ATOM 1078 C CA B MET B 1 58 ? 14.341 -15.039 -9.873 0.50 19.91 298 MET A CA 1
ATOM 1079 C C A MET B 1 58 ? 13.891 -13.586 -10.340 0.50 17.96 298 MET A C 1
ATOM 1080 C C B MET B 1 58 ? 13.881 -13.666 -10.368 0.50 17.68 298 MET A C 1
ATOM 1081 O O A MET B 1 58 ? 12.936 -13.041 -9.764 0.50 20.03 298 MET A O 1
ATOM 1082 O O B MET B 1 58 ? 12.881 -13.191 -9.855 0.50 19.53 298 MET A O 1
ATOM 1091 N N . LEU B 1 59 ? 14.635 -13.044 -11.275 1.00 17.55 299 LEU A N 1
ATOM 1092 C CA . LEU B 1 59 ? 14.359 -11.723 -11.847 1.00 20.70 299 LEU A CA 1
ATOM 1093 C C . LEU B 1 59 ? 13.257 -11.945 -12.908 1.00 21.70 299 LEU A C 1
ATOM 1094 O O . LEU B 1 59 ? 13.485 -12.687 -13.839 1.00 23.91 299 LEU A O 1
ATOM 1099 N N . LEU B 1 60 ? 12.111 -11.292 -12.730 1.00 20.90 300 LEU A N 1
ATOM 1100 C CA . LEU B 1 60 ? 10.963 -11.414 -13.691 1.00 22.84 300 LEU A CA 1
ATOM 1101 C C . LEU B 1 60 ? 10.946 -10.236 -14.648 1.00 22.71 300 LEU A C 1
ATOM 1102 O O . LEU B 1 60 ? 10.625 -10.429 -15.815 1.00 24.93 300 LEU A O 1
ATOM 1107 N N . GLN B 1 61 ? 11.211 -9.052 -14.147 1.00 23.52 301 GLN A N 1
ATOM 1108 C CA . GLN B 1 61 ? 11.093 -7.841 -14.938 1.00 21.49 301 GLN A CA 1
ATOM 1109 C C . GLN B 1 61 ? 12.058 -6.803 -14.367 1.00 21.11 301 GLN A C 1
ATOM 1110 O O . GLN B 1 61 ? 12.138 -6.707 -13.134 1.00 26.32 301 GLN A O 1
ATOM 1116 N N . VAL B 1 62 ? 12.620 -5.998 -15.240 1.00 20.78 302 VAL A N 1
ATOM 1117 C CA . VAL B 1 62 ? 13.406 -4.812 -14.846 1.00 21.44 302 VAL A CA 1
ATOM 1118 C C . VAL B 1 62 ? 12.863 -3.640 -15.663 1.00 21.90 302 VAL A C 1
ATOM 1119 O O . VAL B 1 62 ? 12.887 -3.717 -16.894 1.00 22.23 302 VAL A O 1
ATOM 1123 N N . ASN B 1 63 ? 12.414 -2.606 -14.968 1.00 24.79 303 ASN A N 1
ATOM 1124 C CA . ASN B 1 63 ? 11.685 -1.483 -15.581 1.00 27.61 303 ASN A CA 1
ATOM 1125 C C . ASN B 1 63 ? 10.505 -2.118 -16.371 1.00 27.45 303 ASN A C 1
ATOM 1126 O O . ASN B 1 63 ? 9.709 -2.876 -15.761 1.00 29.28 303 ASN A O 1
ATOM 1131 N N . GLU B 1 64 ? 10.460 -1.944 -17.682 1.00 27.27 304 GLU A N 1
ATOM 1132 C CA . GLU B 1 64 ? 9.348 -2.538 -18.495 1.00 26.56 304 GLU A CA 1
ATOM 1133 C C . GLU B 1 64 ? 9.851 -3.748 -19.286 1.00 24.60 304 GLU A C 1
ATOM 1134 O O . GLU B 1 64 ? 9.234 -4.164 -20.251 1.00 31.50 304 GLU A O 1
ATOM 1140 N N . ILE B 1 65 ? 11.009 -4.345 -18.935 1.00 25.07 305 ILE A N 1
ATOM 1141 C CA A ILE B 1 65 ? 11.600 -5.423 -19.765 0.50 22.85 305 ILE A CA 1
ATOM 1142 C CA B ILE B 1 65 ? 11.580 -5.433 -19.763 0.50 22.34 305 ILE A CA 1
ATOM 1143 C C . ILE B 1 65 ? 11.441 -6.782 -19.065 1.00 22.92 305 ILE A C 1
ATOM 1144 O O . ILE B 1 65 ? 11.887 -6.924 -17.911 1.00 23.72 305 ILE A O 1
ATOM 1153 N N . ASN B 1 66 ? 10.808 -7.747 -19.729 1.00 22.72 306 ASN A N 1
ATOM 1154 C CA . ASN B 1 66 ? 10.639 -9.147 -19.269 1.00 22.56 306 ASN A CA 1
ATOM 1155 C C . ASN B 1 66 ? 12.001 -9.841 -19.274 1.00 21.62 306 ASN A C 1
ATOM 1156 O O . ASN B 1 66 ? 12.665 -9.839 -20.296 1.00 22.09 306 ASN A O 1
ATOM 1161 N N . PHE B 1 67 ? 12.314 -10.496 -18.152 1.00 17.85 307 PHE A N 1
ATOM 1162 C CA . PHE B 1 67 ? 13.601 -11.260 -18.031 1.00 19.67 307 PHE A CA 1
ATOM 1163 C C . PHE B 1 67 ? 13.346 -12.750 -17.970 1.00 24.41 307 PHE A C 1
ATOM 1164 O O . PHE B 1 67 ? 14.289 -13.514 -17.761 1.00 22.62 307 PHE A O 1
ATOM 1172 N N . GLU B 1 68 ? 12.108 -13.217 -18.247 1.00 21.21 308 GLU A N 1
ATOM 1173 C CA . GLU B 1 68 ? 11.796 -14.650 -18.059 1.00 21.04 308 GLU A CA 1
ATOM 1174 C C . GLU B 1 68 ? 12.163 -15.544 -19.250 1.00 22.45 308 GLU A C 1
ATOM 1175 O O . GLU B 1 68 ? 12.165 -16.805 -19.111 1.00 29.00 308 GLU A O 1
ATOM 1181 N N . ASN B 1 69 ? 12.477 -14.954 -20.384 1.00 22.73 309 ASN A N 1
ATOM 1182 C CA . ASN B 1 69 ? 12.909 -15.744 -21.562 1.00 23.15 309 ASN A CA 1
ATOM 1183 C C . ASN B 1 69 ? 14.009 -14.964 -22.228 1.00 28.36 309 ASN A C 1
ATOM 1184 O O . ASN B 1 69 ? 13.820 -14.469 -23.363 1.00 27.31 309 ASN A O 1
ATOM 1189 N N . MET B 1 70 ? 15.129 -14.828 -21.507 1.00 26.19 310 MET A N 1
ATOM 1190 C CA . MET B 1 70 ? 16.179 -13.942 -21.970 1.00 27.75 310 MET A CA 1
ATOM 1191 C C . MET B 1 70 ? 17.479 -14.698 -21.743 1.00 28.96 310 MET A C 1
ATOM 1192 O O . MET B 1 70 ? 17.659 -15.325 -20.655 1.00 27.62 310 MET A O 1
ATOM 1197 N N A SER B 1 71 ? 18.318 -14.718 -22.769 0.60 27.02 311 SER A N 1
ATOM 1198 N N B SER B 1 71 ? 18.322 -14.658 -22.762 0.40 27.80 311 SER A N 1
ATOM 1199 C CA A SER B 1 71 ? 19.658 -15.322 -22.698 0.60 29.22 311 SER A CA 1
ATOM 1200 C CA B SER B 1 71 ? 19.680 -15.207 -22.721 0.40 30.75 311 SER A CA 1
ATOM 1201 C C A SER B 1 71 ? 20.471 -14.597 -21.610 0.60 30.03 311 SER A C 1
ATOM 1202 C C B SER B 1 71 ? 20.471 -14.567 -21.579 0.40 30.80 311 SER A C 1
ATOM 1203 O O A SER B 1 71 ? 20.213 -13.414 -21.313 0.60 24.83 311 SER A O 1
ATOM 1204 O O B SER B 1 71 ? 20.205 -13.406 -21.229 0.40 24.37 311 SER A O 1
ATOM 1209 N N . ASN B 1 72 ? 21.488 -15.270 -21.074 1.00 31.28 312 ASN A N 1
ATOM 1210 C CA . ASN B 1 72 ? 22.394 -14.631 -20.094 1.00 28.32 312 ASN A CA 1
ATOM 1211 C C . ASN B 1 72 ? 23.079 -13.418 -20.706 1.00 28.32 312 ASN A C 1
ATOM 1212 O O . ASN B 1 72 ? 23.155 -12.351 -20.042 1.00 29.69 312 ASN A O 1
ATOM 1217 N N . ASP B 1 73 ? 23.614 -13.579 -21.916 1.00 31.41 313 ASP A N 1
ATOM 1218 C CA . ASP B 1 73 ? 24.305 -12.471 -22.610 1.00 39.53 313 ASP A CA 1
ATOM 1219 C C . ASP B 1 73 ? 23.385 -11.243 -22.617 1.00 33.73 313 ASP A C 1
ATOM 1220 O O . ASP B 1 73 ? 23.855 -10.141 -22.249 1.00 36.28 313 ASP A O 1
ATOM 1225 N N . ASP B 1 74 ? 22.124 -11.420 -23.037 1.00 32.70 314 ASP A N 1
ATOM 1226 C CA . ASP B 1 74 ? 21.163 -10.284 -23.150 1.00 30.44 314 ASP A CA 1
ATOM 1227 C C . ASP B 1 74 ? 20.834 -9.719 -21.760 1.00 24.54 314 ASP A C 1
ATOM 1228 O O . ASP B 1 74 ? 20.702 -8.517 -21.613 1.00 28.55 314 ASP A O 1
ATOM 1233 N N . ALA B 1 75 ? 20.579 -10.590 -20.795 1.00 26.22 315 ALA A N 1
ATOM 1234 C CA . ALA B 1 75 ? 20.255 -10.152 -19.416 1.00 27.21 315 ALA A CA 1
ATOM 1235 C C . ALA B 1 75 ? 21.362 -9.238 -18.909 1.00 25.93 315 ALA A C 1
ATOM 1236 O O . ALA B 1 75 ? 21.045 -8.170 -18.399 1.00 24.84 315 ALA A O 1
ATOM 1238 N N . VAL B 1 76 ? 22.618 -9.667 -19.050 1.00 27.70 316 VAL A N 1
ATOM 1239 C CA . VAL B 1 76 ? 23.768 -8.853 -18.603 1.00 30.51 316 VAL A CA 1
ATOM 1240 C C . VAL B 1 76 ? 23.806 -7.536 -19.353 1.00 29.92 316 VAL A C 1
ATOM 1241 O O . VAL B 1 76 ? 23.841 -6.487 -18.712 1.00 35.10 316 VAL A O 1
ATOM 1245 N N . ARG B 1 77 ? 23.691 -7.580 -20.687 1.00 32.61 317 ARG A N 1
ATOM 1246 C CA . ARG B 1 77 ? 23.751 -6.352 -21.514 1.00 36.49 317 ARG A CA 1
ATOM 1247 C C . ARG B 1 77 ? 22.618 -5.391 -21.133 1.00 30.25 317 ARG A C 1
ATOM 1248 O O . ARG B 1 77 ? 22.848 -4.176 -20.968 1.00 34.82 317 ARG A O 1
ATOM 1256 N N . VAL B 1 78 ? 21.399 -5.915 -21.015 1.00 28.47 318 VAL A N 1
ATOM 1257 C CA . VAL B 1 78 ? 20.222 -5.058 -20.744 1.00 32.67 318 VAL A CA 1
ATOM 1258 C C . VAL B 1 78 ? 20.350 -4.416 -19.365 1.00 30.06 318 VAL A C 1
ATOM 1259 O O . VAL B 1 78 ? 20.110 -3.212 -19.214 1.00 31.14 318 VAL A O 1
ATOM 1263 N N . LEU B 1 79 ? 20.705 -5.205 -18.361 1.00 28.86 319 LEU A N 1
ATOM 1264 C CA . LEU B 1 79 ? 20.858 -4.595 -17.031 1.00 31.69 319 LEU A CA 1
ATOM 1265 C C . LEU B 1 79 ? 21.902 -3.485 -17.050 1.00 35.36 319 LEU A C 1
ATOM 1266 O O . LEU B 1 79 ? 21.682 -2.495 -16.336 1.00 39.47 319 LEU A O 1
ATOM 1271 N N . ARG B 1 80 ? 23.018 -3.636 -17.782 1.00 37.47 320 ARG A N 1
ATOM 1272 C CA . ARG B 1 80 ? 24.017 -2.541 -17.885 1.00 38.39 320 ARG A CA 1
ATOM 1273 C C . ARG B 1 80 ? 23.488 -1.307 -18.598 1.00 39.39 320 ARG A C 1
ATOM 1274 O O . ARG B 1 80 ? 23.752 -0.202 -18.093 1.00 52.69 320 ARG A O 1
ATOM 1282 N N . GLU B 1 81 ? 22.807 -1.485 -19.733 1.00 39.71 321 GLU A N 1
ATOM 1283 C CA . GLU B 1 81 ? 22.172 -0.370 -20.465 1.00 40.74 321 GLU A CA 1
ATOM 1284 C C . GLU B 1 81 ? 21.299 0.420 -19.474 1.00 41.47 321 GLU A C 1
ATOM 1285 O O . GLU B 1 81 ? 21.339 1.674 -19.473 1.00 49.75 321 GLU A O 1
ATOM 1291 N N . ILE B 1 82 ? 20.555 -0.311 -18.641 1.00 47.05 322 ILE A N 1
ATOM 1292 C CA . ILE B 1 82 ? 19.568 0.258 -17.693 1.00 42.68 322 ILE A CA 1
ATOM 1293 C C . ILE B 1 82 ? 20.301 0.997 -16.572 1.00 46.57 322 ILE A C 1
ATOM 1294 O O . ILE B 1 82 ? 19.942 2.142 -16.277 1.00 46.69 322 ILE A O 1
ATOM 1299 N N . VAL B 1 83 ? 21.289 0.357 -15.955 1.00 48.54 323 VAL A N 1
ATOM 1300 C CA . VAL B 1 83 ? 22.085 1.011 -14.881 1.00 57.00 323 VAL A CA 1
ATOM 1301 C C . VAL B 1 83 ? 22.820 2.232 -15.456 1.00 61.57 323 VAL A C 1
ATOM 1302 O O . VAL B 1 83 ? 22.795 3.287 -14.804 1.00 63.74 323 VAL A O 1
ATOM 1306 N N . HIS B 1 84 ? 23.411 2.095 -16.650 1.00 62.49 324 HIS A N 1
ATOM 1307 C CA . HIS B 1 84 ? 24.191 3.155 -17.343 1.00 66.22 324 HIS A CA 1
ATOM 1308 C C . HIS B 1 84 ? 23.447 4.492 -17.348 1.00 72.39 324 HIS A C 1
ATOM 1309 O O . HIS B 1 84 ? 24.019 5.489 -16.871 1.00 80.27 324 HIS A O 1
ATOM 1316 N N . LYS B 1 85 ? 22.221 4.519 -17.872 1.00 65.29 325 LYS A N 1
ATOM 1317 C CA . LYS B 1 85 ? 21.441 5.775 -17.956 1.00 75.92 325 LYS A CA 1
ATOM 1318 C C . LYS B 1 85 ? 20.939 6.154 -16.562 1.00 76.87 325 LYS A C 1
ATOM 1319 O O . LYS B 1 85 ? 20.597 5.277 -15.760 1.00 77.02 325 LYS A O 1
ATOM 1325 N N . PRO B 1 86 ? 20.893 7.467 -16.235 1.00 73.75 326 PRO A N 1
ATOM 1326 C CA . PRO B 1 86 ? 20.336 7.908 -14.958 1.00 76.30 326 PRO A CA 1
ATOM 1327 C C . PRO B 1 86 ? 18.879 7.458 -14.814 1.00 76.27 326 PRO A C 1
ATOM 1328 O O . PRO B 1 86 ? 18.288 7.045 -15.800 1.00 76.66 326 PRO A O 1
ATOM 1332 N N . GLY B 1 87 ? 18.354 7.512 -13.590 1.00 74.42 327 GLY A N 1
ATOM 1333 C CA . GLY B 1 87 ? 16.923 7.294 -13.324 1.00 65.68 327 GLY A CA 1
ATOM 1334 C C . GLY B 1 87 ? 16.642 6.071 -12.462 1.00 54.02 327 GLY A C 1
ATOM 1335 O O . GLY B 1 87 ? 17.510 5.210 -12.286 1.00 46.73 327 GLY A O 1
ATOM 1336 N N . PRO B 1 88 ? 15.405 5.976 -11.920 1.00 51.49 328 PRO A N 1
ATOM 1337 C CA . PRO B 1 88 ? 15.021 4.875 -11.046 1.00 44.67 328 PRO A CA 1
ATOM 1338 C C . PRO B 1 88 ? 15.017 3.537 -11.786 1.00 40.27 328 PRO A C 1
ATOM 1339 O O . PRO B 1 88 ? 14.910 3.476 -13.013 1.00 42.73 328 PRO A O 1
ATOM 1343 N N . ILE B 1 89 ? 15.172 2.484 -11.014 1.00 28.71 329 ILE A N 1
ATOM 1344 C CA . ILE B 1 89 ? 15.122 1.115 -11.525 1.00 33.38 329 ILE A CA 1
ATOM 1345 C C . ILE B 1 89 ? 14.126 0.387 -10.642 1.00 34.37 329 ILE A C 1
ATOM 1346 O O . ILE B 1 89 ? 14.236 0.471 -9.412 1.00 35.89 329 ILE A O 1
ATOM 1351 N N . THR B 1 90 ? 13.177 -0.286 -11.288 1.00 33.35 330 THR A N 1
ATOM 1352 C CA . THR B 1 90 ? 12.197 -1.177 -10.647 1.00 34.93 330 THR A CA 1
ATOM 1353 C C . THR B 1 90 ? 12.527 -2.612 -11.019 1.00 26.02 330 THR A C 1
ATOM 1354 O O . THR B 1 90 ? 12.578 -2.924 -12.226 1.00 26.88 330 THR A O 1
ATOM 1358 N N . LEU B 1 91 ? 12.782 -3.438 -10.004 1.00 27.90 331 LEU A N 1
ATOM 1359 C CA . LEU B 1 91 ? 13.061 -4.879 -10.122 1.00 26.48 331 LEU A CA 1
ATOM 1360 C C . LEU B 1 91 ? 11.831 -5.607 -9.568 1.00 26.73 331 LEU A C 1
ATOM 1361 O O . LEU B 1 91 ? 11.457 -5.360 -8.420 1.00 26.00 331 LEU A O 1
ATOM 1366 N N . THR B 1 92 ? 11.235 -6.490 -10.365 1.00 22.42 332 THR A N 1
ATOM 1367 C CA . THR B 1 92 ? 10.249 -7.479 -9.882 1.00 22.87 332 THR A CA 1
ATOM 1368 C C . THR B 1 92 ? 10.892 -8.854 -9.801 1.00 20.45 332 THR A C 1
ATOM 1369 O O . THR B 1 92 ? 11.450 -9.323 -10.780 1.00 21.29 332 THR A O 1
ATOM 1373 N N . VAL B 1 93 ? 10.776 -9.481 -8.634 1.00 20.97 333 VAL A N 1
ATOM 1374 C CA . VAL B 1 93 ? 11.431 -10.795 -8.420 1.00 19.46 333 VAL A CA 1
ATOM 1375 C C . VAL B 1 93 ? 10.437 -11.760 -7.808 1.00 18.44 333 VAL A C 1
ATOM 1376 O O . VAL B 1 93 ? 9.491 -11.294 -7.087 1.00 20.53 333 VAL A O 1
ATOM 1380 N N . ALA B 1 94 ? 10.676 -13.045 -8.047 1.00 17.84 334 ALA A N 1
ATOM 1381 C CA . ALA B 1 94 ? 10.028 -14.149 -7.308 1.00 19.65 334 ALA A CA 1
ATOM 1382 C C . ALA B 1 94 ? 10.973 -14.783 -6.296 1.00 18.95 334 ALA A C 1
ATOM 1383 O O . ALA B 1 94 ? 12.136 -15.065 -6.655 1.00 19.74 334 ALA A O 1
ATOM 1385 N N . LYS B 1 95 ? 10.430 -15.030 -5.124 1.00 21.07 335 LYS A N 1
ATOM 1386 C CA . LYS B 1 95 ? 11.079 -15.925 -4.144 1.00 21.00 335 LYS A CA 1
ATOM 1387 C C . LYS B 1 95 ? 10.773 -17.320 -4.629 1.00 23.03 335 LYS A C 1
ATOM 1388 O O . LYS B 1 95 ? 9.585 -17.558 -4.958 1.00 26.21 335 LYS A O 1
ATOM 1394 N N . CYS B 1 96 ? 11.747 -18.177 -4.802 1.00 21.23 336 CYS A N 1
ATOM 1395 C CA . CYS B 1 96 ? 11.584 -19.503 -5.440 1.00 18.88 336 CYS A CA 1
ATOM 1396 C C . CYS B 1 96 ? 11.371 -20.596 -4.413 1.00 20.54 336 CYS A C 1
ATOM 1397 O O . CYS B 1 96 ? 12.098 -20.632 -3.357 1.00 22.70 336 CYS A O 1
ATOM 1400 N N . TRP B 1 97 ? 10.463 -21.527 -4.644 1.00 22.25 337 TRP A N 1
ATOM 1401 C CA . TRP B 1 97 ? 10.330 -22.697 -3.775 1.00 23.12 337 TRP A CA 1
ATOM 1402 C C . TRP B 1 97 ? 11.628 -23.491 -3.759 1.00 25.65 337 TRP A C 1
ATOM 1403 O O . TRP B 1 97 ? 11.997 -23.998 -2.681 1.00 29.04 337 TRP A O 1
ATOM 1414 N N . ASP B 1 98 ? 12.180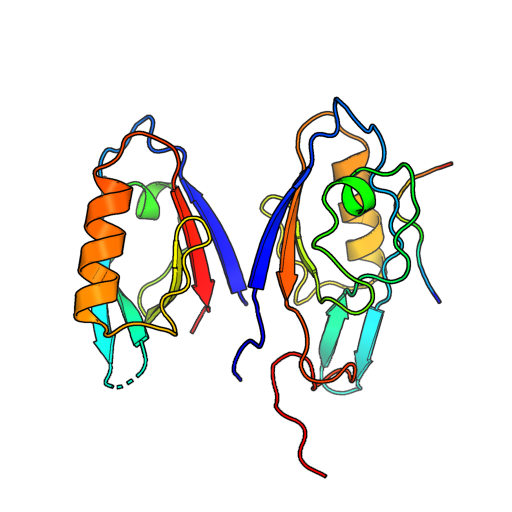 -23.720 -4.938 1.00 22.71 338 ASP A N 1
ATOM 1415 C CA . ASP B 1 98 ? 13.326 -24.631 -5.188 1.00 26.24 338 ASP A CA 1
ATOM 1416 C C . ASP B 1 98 ? 14.263 -23.944 -6.174 1.00 28.22 338 ASP A C 1
ATOM 1417 O O . ASP B 1 98 ? 13.819 -23.296 -7.103 1.00 26.28 338 ASP A O 1
ATOM 1422 N N . PRO B 1 99 ? 15.598 -24.011 -5.986 1.00 30.90 339 PRO A N 1
ATOM 1423 C CA . PRO B 1 99 ? 16.525 -23.279 -6.845 1.00 30.80 339 PRO A CA 1
ATOM 1424 C C . PRO B 1 99 ? 16.880 -23.943 -8.181 1.00 29.05 339 PRO A C 1
ATOM 1425 O O . PRO B 1 99 ? 17.598 -23.325 -8.947 1.00 36.18 339 PRO A O 1
ATOM 1429 N N . SER B 1 100 ? 16.265 -25.088 -8.504 1.00 26.32 340 SER A N 1
ATOM 1430 C CA . SER B 1 100 ? 16.510 -25.823 -9.774 1.00 29.79 340 SER A CA 1
ATOM 1431 C C . SER B 1 100 ? 15.858 -25.072 -10.948 1.00 29.09 340 SER A C 1
ATOM 1432 O O . SER B 1 100 ? 14.981 -24.230 -10.731 1.00 29.67 340 SER A O 1
ATOM 1435 N N . PRO B 1 101 ? 16.298 -25.329 -12.200 1.00 29.68 341 PRO A N 1
ATOM 1436 C CA . PRO B 1 101 ? 15.718 -24.655 -13.363 1.00 33.45 341 PRO A CA 1
ATOM 1437 C C . PRO B 1 101 ? 14.187 -24.670 -13.371 1.00 33.29 341 PRO A C 1
ATOM 1438 O O . PRO B 1 101 ? 13.591 -23.666 -13.774 1.00 31.92 341 PRO A O 1
ATOM 1442 N N . ARG B 1 102 ? 13.608 -25.805 -12.960 1.00 32.26 342 ARG A N 1
ATOM 1443 C CA . ARG B 1 102 ? 12.139 -26.047 -13.034 1.00 31.77 342 ARG A CA 1
ATOM 1444 C C . ARG B 1 102 ? 11.475 -25.636 -11.712 1.00 36.53 342 ARG A C 1
ATOM 1445 O O . ARG B 1 102 ? 10.268 -25.767 -11.561 1.00 38.41 342 ARG A O 1
ATOM 1453 N N . GLY B 1 103 ? 12.228 -25.144 -10.739 1.00 29.26 343 GLY A N 1
ATOM 1454 C CA . GLY B 1 103 ? 11.734 -25.207 -9.358 1.00 27.58 343 GLY A CA 1
ATOM 1455 C C . GLY B 1 103 ? 11.171 -23.940 -8.784 1.00 25.54 343 GLY A C 1
ATOM 1456 O O . GLY B 1 103 ? 10.647 -24.012 -7.662 1.00 29.86 343 GLY A O 1
ATOM 1457 N N . CYS B 1 104 ? 11.259 -22.804 -9.481 1.00 27.07 344 CYS A N 1
ATOM 1458 C CA . CYS B 1 104 ? 10.873 -21.540 -8.833 1.00 22.57 344 CYS A CA 1
ATOM 1459 C C . CYS B 1 104 ? 9.398 -21.589 -8.445 1.00 24.70 344 CYS A C 1
ATOM 1460 O O . CYS B 1 104 ? 9.076 -21.170 -7.345 1.00 23.06 344 CYS A O 1
ATOM 1463 N N . PHE B 1 105 ? 8.521 -22.065 -9.358 1.00 26.21 345 PHE A N 1
ATOM 1464 C CA . PHE B 1 105 ? 7.062 -21.980 -9.183 1.00 26.53 345 PHE A CA 1
ATOM 1465 C C . PHE B 1 105 ? 6.477 -23.361 -8.929 1.00 28.35 345 PHE A C 1
ATOM 1466 O O . PHE B 1 105 ? 5.242 -23.497 -9.029 1.00 33.17 345 PHE A O 1
ATOM 1474 N N . THR B 1 106 ? 7.308 -24.374 -8.648 1.00 29.48 346 THR A N 1
ATOM 1475 C CA . THR B 1 106 ? 6.867 -25.760 -8.386 1.00 33.48 346 THR A CA 1
ATOM 1476 C C . THR B 1 106 ? 7.354 -26.216 -6.996 1.00 32.81 346 THR A C 1
ATOM 1477 O O . THR B 1 106 ? 8.585 -26.200 -6.713 1.00 31.08 346 THR A O 1
ATOM 1481 N N . LEU B 1 107 ? 6.408 -26.622 -6.146 1.00 27.87 347 LEU A N 1
ATOM 1482 C CA . LEU B 1 107 ? 6.668 -27.135 -4.780 1.00 28.92 347 LEU A CA 1
ATOM 1483 C C . LEU B 1 107 ? 7.527 -28.369 -4.986 1.00 31.52 347 LEU A C 1
ATOM 1484 O O . LEU B 1 107 ? 7.297 -29.175 -5.897 1.00 32.30 347 LEU A O 1
ATOM 1489 N N . PRO B 1 108 ? 8.544 -28.538 -4.122 1.00 31.74 348 PRO A N 1
ATOM 1490 C CA . PRO B 1 108 ? 9.335 -29.766 -4.099 1.00 31.07 348 PRO A CA 1
ATOM 1491 C C . PRO B 1 108 ? 8.463 -31.033 -3.999 1.00 31.09 348 PRO A C 1
ATOM 1492 O O . PRO B 1 108 ? 7.516 -31.082 -3.240 1.00 33.28 348 PRO A O 1
ATOM 1496 N N . ARG B 1 109 ? 8.768 -32.022 -4.820 1.00 32.37 349 ARG A N 1
ATOM 1497 C CA . ARG B 1 109 ? 8.250 -33.399 -4.664 1.00 34.31 349 ARG A CA 1
ATOM 1498 C C . ARG B 1 109 ? 9.464 -34.293 -4.694 1.00 34.31 349 ARG A C 1
ATOM 1499 O O . ARG B 1 109 ? 10.244 -34.195 -5.626 1.00 46.52 349 ARG A O 1
ATOM 1507 N N . SER B 1 110 ? 9.637 -35.076 -3.650 1.00 37.70 350 SER A N 1
ATOM 1508 C CA . SER B 1 110 ? 10.879 -35.842 -3.398 1.00 36.27 350 SER A CA 1
ATOM 1509 C C . SER B 1 110 ? 10.591 -36.997 -2.431 1.00 45.26 350 SER A C 1
ATOM 1510 O O . SER B 1 110 ? 9.529 -36.979 -1.792 1.00 46.17 350 SER A O 1
ATOM 1513 N N . SER C 2 1 ? 29.040 -19.610 -12.537 1.00 42.56 1 SER P N 1
ATOM 1514 C CA . SER C 2 1 ? 29.573 -18.278 -12.978 1.00 31.51 1 SER P CA 1
ATOM 1515 C C . SER C 2 1 ? 28.552 -17.176 -12.650 1.00 26.68 1 SER P C 1
ATOM 1516 O O . SER C 2 1 ? 27.361 -17.366 -12.800 1.00 33.00 1 SER P O 1
ATOM 1519 N N . GLU C 2 2 ? 28.981 -16.095 -12.053 1.00 22.79 2 GLU P N 1
ATOM 1520 C CA . GLU C 2 2 ? 28.152 -14.952 -11.638 1.00 21.13 2 GLU P CA 1
ATOM 1521 C C . GLU C 2 2 ? 28.643 -13.710 -12.343 1.00 21.29 2 GLU P C 1
ATOM 1522 O O . GLU C 2 2 ? 29.839 -13.497 -12.466 1.00 21.98 2 GLU P O 1
ATOM 1528 N N . PHE C 2 3 ? 27.723 -12.931 -12.885 1.00 19.70 3 PHE P N 1
ATOM 1529 C CA . PHE C 2 3 ? 27.990 -11.786 -13.733 1.00 19.80 3 PHE P CA 1
ATOM 1530 C C . PHE C 2 3 ? 27.650 -10.565 -12.929 1.00 18.80 3 PHE P C 1
ATOM 1531 O O . PHE C 2 3 ? 26.478 -10.334 -12.553 1.00 18.21 3 PHE P O 1
ATOM 1539 N N . P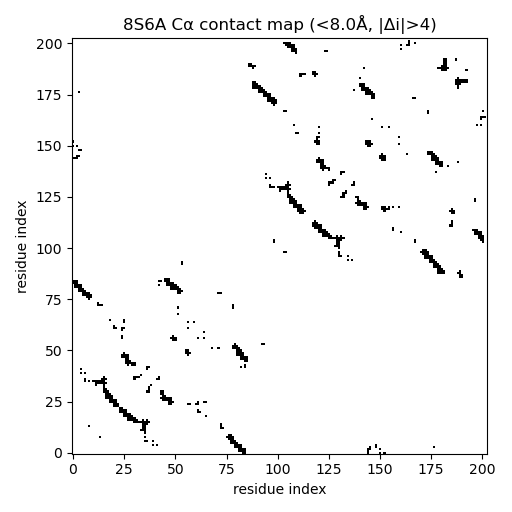HE C 2 4 ? 28.687 -9.822 -12.507 1.00 19.44 4 PHE P N 1
ATOM 1540 C CA . PHE C 2 4 ? 28.494 -8.608 -11.727 1.00 19.76 4 PHE P CA 1
ATOM 1541 C C . PHE C 2 4 ? 27.950 -7.565 -12.676 1.00 19.01 4 PHE P C 1
ATOM 1542 O O . PHE C 2 4 ? 28.518 -7.339 -13.715 1.00 22.55 4 PHE P O 1
ATOM 1550 N N . VAL C 2 5 ? 26.815 -6.970 -12.293 1.00 23.38 5 VAL P N 1
ATOM 1551 C CA . VAL C 2 5 ? 26.116 -6.027 -13.197 1.00 24.27 5 VAL P CA 1
ATOM 1552 C C . VAL C 2 5 ? 26.769 -4.667 -13.298 1.00 24.77 5 VAL P C 1
ATOM 1553 O O . VAL C 2 5 ? 26.747 -4.067 -14.365 1.00 32.57 5 VAL P O 1
ATOM 1557 N N . ASP C 2 6 ? 27.308 -4.125 -12.220 1.00 24.30 6 ASP P N 1
ATOM 1558 C CA . ASP C 2 6 ? 27.858 -2.757 -12.234 1.00 24.96 6 ASP P CA 1
ATOM 1559 C C . ASP C 2 6 ? 29.255 -2.787 -12.897 1.00 25.49 6 ASP P C 1
ATOM 1560 O O . ASP C 2 6 ? 30.082 -3.633 -12.505 1.00 27.42 6 ASP P O 1
ATOM 1565 N N . VAL C 2 7 ? 29.491 -1.922 -13.876 1.00 27.68 7 VAL P N 1
ATOM 1566 C CA . VAL C 2 7 ? 30.816 -1.703 -14.497 1.00 30.50 7 VAL P CA 1
ATOM 1567 C C . VAL C 2 7 ? 31.732 -1.002 -13.466 1.00 30.48 7 VAL P C 1
ATOM 1568 O O . VAL C 2 7 ? 31.287 -0.111 -12.716 1.00 34.04 7 VAL P O 1
ATOM 1572 N N . MET C 2 8 ? 32.962 -1.503 -13.400 1.00 31.20 8 MET P N 1
ATOM 1573 C CA . MET C 2 8 ? 34.047 -1.028 -12.510 1.00 30.17 8 MET P CA 1
ATOM 1574 C C . MET C 2 8 ? 34.806 0.074 -13.253 1.00 29.40 8 MET P C 1
ATOM 1575 O O . MET C 2 8 ? 34.780 0.148 -14.482 1.00 25.95 8 MET P O 1
#

Nearest PDB structures (foldseek):
  3cbx-assembly1_A  TM=9.262E-01  e=1.507E-13  Homo sapiens
  6lca-assembly1_C  TM=9.381E-01  e=6.956E-13  Homo sapiens
  3cc0-assembly1_A  TM=9.203E-01  e=4.608E-13  Homo sapiens
  6zc3-assembly2_B  TM=9.008E-01  e=4.096E-13  Homo sapiens
  3cbz-assembly1_A  TM=8.590E-01  e=1.783E-12  Homo sapiens